Protein AF-A0A925VFN6-F1 (afdb_monomer)

Solvent-accessible surface area (backbone atoms only — not comparable to full-atom values): 12103 Å² total; per-residue (Å²): 139,87,63,101,76,77,89,77,62,63,44,63,44,80,77,49,69,60,86,95,41,79,35,72,42,67,38,29,37,56,46,73,45,73,62,46,101,84,64,51,66,48,63,46,76,41,72,67,81,55,79,63,73,66,58,78,72,42,72,57,60,76,76,83,50,91,89,51,72,81,67,72,67,78,80,48,70,66,51,54,34,48,50,27,49,53,41,46,50,47,23,50,39,44,70,74,67,44,51,72,70,55,45,42,52,52,43,16,72,65,42,62,83,69,59,6,30,54,38,40,53,36,47,49,44,38,73,77,67,44,56,64,60,60,40,47,51,50,50,32,65,69,65,76,39,71,66,52,37,54,53,48,53,47,54,47,48,35,65,72,68,71,54,68,53,37,66,64,33,51,67,47,27,61,57,38,50,77,74,38,67,94,52,72,71,57,51,55,49,50,52,50,52,25,64,76,70,73,49,77,78,83,84,128

Sequence (204 aa):
MADRVRRVVAIAEVTGMEGETIALRELFRFEAAERDAQGRIGGRFAATGHSPAFLGQLHGYVLPQPGGATEARPLNPAFEGQLAEMTALTAALLRAGYSFVQTLGILAQELPEPLGSMLGAVSLEIGVGRPIGEALDEMARRARSPALQLVIGAIVRQRSEGGNLADGLDSLVTRLRQATSDDPAIDVVSERIRAQYGLPPRAL

Nearest PDB structures (foldseek):
  5nbg-assembly1_B  TM=7.540E-01  e=4.758E-03  Dickeya dadantii 3937
  8rjf-assembly1_C  TM=7.944E-01  e=4.436E-02  Caulobacter vibrioides NA1000
  3jc8-assembly1_Ca  TM=7.886E-01  e=1.835E-02  Myxococcus xanthus DK 1622
  8rkd-assembly1_B  TM=7.893E-01  e=3.190E-01  Caulobacter vibrioides NA1000
  4tx5-assembly1_A  TM=1.896E-01  e=6.826E+00  Homo sapiens

Radius of gyration: 22.13 Å; Cα contacts (8 Å, |Δi|>4): 234; chains: 1; bounding box: 46×40×64 Å

pLDDT: mean 76.33, std 13.74, range [31.31, 94.5]

Foldseek 3Di:
DFDPPDDDFFDWDQPQDDDPDTDIDTQWGWDWDDADPVRDTDTDIDGPPDDPPCVVVLVLADDPPVVDDPPLPPCPLVNLVLLLLLLLQQLQCVVLVDDSLVSLVLCLNLGDPPVNNLSSQLSVCVVVPNDSLVSQCVSLVSNPDPLSNVSSVLQSVCVVVVDSSSVSSVVSSVVSVVVGDDDVVSVVSSVVSCVVSVTDPDDD

Mean predicted aligned error: 14.25 Å

Structure (mmCIF, N/CA/C/O backbone):
data_AF-A0A925VFN6-F1
#
_entry.id   AF-A0A925VFN6-F1
#
loop_
_atom_site.group_PDB
_atom_site.id
_atom_site.type_symbol
_atom_site.label_atom_id
_atom_site.label_alt_id
_atom_site.label_comp_id
_atom_site.label_asym_id
_atom_site.label_entity_id
_atom_site.label_seq_id
_atom_site.pdbx_PDB_ins_code
_atom_site.Cartn_x
_atom_site.Cartn_y
_atom_site.Cartn_z
_atom_site.occupancy
_atom_site.B_iso_or_equiv
_atom_site.auth_seq_id
_atom_site.auth_comp_id
_atom_site.auth_asym_id
_atom_site.auth_atom_id
_atom_site.pdbx_PDB_model_num
ATOM 1 N N . MET A 1 1 ? 13.841 -12.448 -42.600 1.00 50.34 1 MET A N 1
ATOM 2 C CA . MET A 1 1 ? 13.682 -13.236 -41.354 1.00 50.34 1 MET A CA 1
ATOM 3 C C . MET A 1 1 ? 14.263 -14.622 -41.588 1.00 50.34 1 MET A C 1
ATOM 5 O O . MET A 1 1 ? 13.738 -15.324 -42.438 1.00 50.34 1 MET A O 1
ATOM 9 N N . ALA A 1 2 ? 15.388 -14.975 -40.955 1.00 49.41 2 ALA A N 1
ATOM 10 C CA . ALA A 1 2 ? 16.201 -16.125 -41.380 1.00 49.41 2 ALA A CA 1
ATOM 11 C C . ALA A 1 2 ? 16.719 -17.015 -40.230 1.00 49.41 2 ALA A C 1
ATOM 13 O O . ALA A 1 2 ? 17.745 -17.679 -40.380 1.00 49.41 2 ALA A O 1
ATOM 14 N N . ASP A 1 3 ? 16.008 -17.061 -39.104 1.00 52.16 3 ASP A N 1
ATOM 15 C CA . ASP A 1 3 ? 16.016 -18.219 -38.211 1.00 52.16 3 ASP A CA 1
ATOM 16 C C . ASP A 1 3 ? 14.598 -18.449 -37.667 1.00 52.16 3 ASP A C 1
ATOM 18 O O . ASP A 1 3 ? 13.863 -17.518 -37.351 1.00 52.16 3 ASP A O 1
ATOM 22 N N . ARG A 1 4 ? 14.147 -19.700 -37.637 1.00 53.84 4 ARG A N 1
ATOM 23 C CA . ARG A 1 4 ? 12.745 -20.058 -37.355 1.00 53.84 4 ARG A CA 1
ATOM 24 C C . ARG A 1 4 ? 12.439 -20.128 -35.849 1.00 53.84 4 ARG A C 1
ATOM 26 O O . ARG A 1 4 ? 11.488 -20.791 -35.448 1.00 53.84 4 ARG A O 1
ATOM 33 N N . VAL A 1 5 ? 13.281 -19.500 -35.025 1.00 60.00 5 VAL A N 1
ATOM 34 C CA . VAL A 1 5 ? 13.334 -19.692 -33.566 1.00 60.00 5 VAL A CA 1
ATOM 35 C C . VAL A 1 5 ? 12.998 -18.409 -32.802 1.00 60.00 5 VAL A C 1
ATOM 37 O O . VAL A 1 5 ? 12.385 -18.486 -31.738 1.00 60.00 5 VAL A O 1
ATOM 40 N N . ARG A 1 6 ? 13.318 -17.217 -33.325 1.00 61.72 6 ARG A N 1
ATOM 41 C CA . ARG A 1 6 ? 13.064 -15.960 -32.600 1.00 61.72 6 ARG A CA 1
ATOM 42 C C . ARG A 1 6 ? 11.652 -15.440 -32.800 1.00 61.72 6 ARG A C 1
ATOM 44 O O . ARG A 1 6 ? 11.211 -15.222 -33.924 1.00 61.72 6 ARG A O 1
ATOM 51 N N . ARG A 1 7 ? 10.972 -15.202 -31.676 1.00 65.81 7 ARG A N 1
ATOM 52 C CA . ARG A 1 7 ? 9.597 -14.682 -31.627 1.00 65.81 7 ARG A CA 1
ATOM 53 C C . ARG A 1 7 ? 9.503 -13.208 -31.220 1.00 65.81 7 ARG A C 1
ATOM 55 O O . ARG A 1 7 ? 8.464 -12.607 -31.444 1.00 65.81 7 ARG A O 1
ATOM 62 N N . VAL A 1 8 ? 10.567 -12.624 -30.662 1.00 77.88 8 VAL A N 1
ATOM 63 C CA . VAL A 1 8 ? 10.586 -11.232 -30.176 1.00 77.88 8 VAL A CA 1
ATOM 64 C C . VAL A 1 8 ? 11.792 -10.500 -30.763 1.00 77.88 8 VAL A C 1
ATOM 66 O O . VAL A 1 8 ? 12.912 -10.998 -30.666 1.00 77.88 8 VAL A O 1
ATOM 69 N N . VAL A 1 9 ? 11.560 -9.337 -31.380 1.00 82.44 9 VAL A N 1
ATOM 70 C CA . VAL A 1 9 ? 12.596 -8.509 -32.041 1.00 82.44 9 VAL A CA 1
ATOM 71 C C . VAL A 1 9 ? 12.801 -7.148 -31.371 1.00 82.44 9 VAL A C 1
ATOM 73 O O . VAL A 1 9 ? 13.876 -6.562 -31.481 1.00 82.44 9 VAL A O 1
ATOM 76 N N . ALA A 1 10 ? 11.796 -6.671 -30.643 1.00 87.25 10 ALA A N 1
ATOM 77 C CA . ALA A 1 10 ? 11.833 -5.435 -29.880 1.00 87.25 10 ALA A CA 1
ATOM 78 C C . ALA A 1 10 ? 10.815 -5.502 -28.734 1.00 87.25 10 ALA A C 1
ATOM 80 O O . ALA A 1 10 ? 9.853 -6.272 -28.790 1.00 87.25 10 ALA A O 1
ATOM 81 N N . ILE A 1 11 ? 11.044 -4.687 -27.709 1.00 90.44 11 ILE A N 1
ATOM 82 C CA . ILE A 1 11 ? 10.106 -4.400 -26.624 1.00 90.44 11 ILE A CA 1
ATOM 83 C C . ILE A 1 11 ? 9.795 -2.910 -26.720 1.00 90.44 11 ILE A C 1
ATOM 85 O O . ILE A 1 11 ? 10.716 -2.089 -26.704 1.00 90.44 11 ILE A O 1
ATOM 89 N N . ALA A 1 12 ? 8.515 -2.567 -26.828 1.00 91.31 12 ALA A N 1
ATOM 90 C CA . ALA A 1 12 ? 8.050 -1.195 -26.965 1.00 91.31 12 ALA A CA 1
ATOM 91 C C . ALA A 1 12 ? 6.992 -0.863 -25.910 1.00 91.31 12 ALA A C 1
ATOM 93 O O . ALA A 1 12 ? 6.239 -1.729 -25.468 1.00 91.31 12 ALA A O 1
ATOM 94 N N . GLU A 1 13 ? 6.950 0.405 -25.526 1.00 90.94 13 GLU A N 1
ATOM 95 C CA . GLU A 1 13 ? 5.902 1.001 -24.707 1.00 90.94 13 GLU A CA 1
ATOM 96 C C . GLU A 1 13 ? 4.834 1.617 -25.613 1.00 90.94 13 GLU A C 1
ATOM 98 O O . GLU A 1 13 ? 5.165 2.267 -26.607 1.00 90.94 13 GLU A O 1
ATOM 103 N N . VAL A 1 14 ? 3.560 1.446 -25.253 1.00 91.12 14 VAL A N 1
ATOM 104 C CA . VAL A 1 14 ? 2.457 2.196 -25.864 1.00 91.12 14 VAL A CA 1
ATOM 105 C C . VAL A 1 14 ? 2.460 3.603 -25.282 1.00 91.12 14 VAL A C 1
ATOM 107 O O . VAL A 1 14 ? 2.195 3.783 -24.097 1.00 91.12 14 VAL A O 1
ATOM 110 N N . THR A 1 15 ? 2.766 4.601 -26.105 1.00 86.12 15 THR A N 1
ATOM 111 C CA . THR A 1 15 ? 2.850 6.001 -25.664 1.00 86.12 15 THR A CA 1
ATOM 112 C C . THR A 1 15 ? 1.540 6.759 -25.839 1.00 86.12 15 THR A C 1
ATOM 114 O O . THR A 1 15 ? 1.370 7.818 -25.241 1.00 86.12 15 THR A O 1
ATOM 117 N N . GLY A 1 16 ? 0.604 6.231 -26.632 1.00 86.50 16 GLY A N 1
ATOM 118 C CA . GLY A 1 16 ? -0.708 6.834 -26.841 1.00 86.50 16 GLY A CA 1
ATOM 119 C C . GLY A 1 16 ? -1.342 6.430 -28.168 1.00 86.50 16 GLY A C 1
ATOM 120 O O . GLY A 1 16 ? -1.020 5.385 -28.733 1.00 86.50 16 GLY A O 1
ATOM 121 N N . MET A 1 17 ? -2.238 7.286 -28.657 1.00 94.50 17 MET A N 1
ATOM 122 C CA . MET A 1 17 ? -2.915 7.155 -29.946 1.00 94.50 17 MET A CA 1
ATOM 123 C C . MET A 1 17 ? -2.586 8.370 -30.817 1.00 94.50 17 MET A C 1
ATOM 125 O O . MET A 1 17 ? -2.725 9.506 -30.366 1.00 94.50 17 MET A O 1
ATOM 129 N N . GLU A 1 18 ? -2.205 8.139 -32.068 1.00 84.88 18 GLU A N 1
ATOM 130 C CA . GLU A 1 18 ? -2.124 9.163 -33.111 1.00 84.88 18 GLU A CA 1
ATOM 131 C C . GLU A 1 18 ? -3.282 8.944 -34.088 1.00 84.88 18 GLU A C 1
ATOM 133 O O . GLU A 1 18 ? -3.222 8.111 -34.997 1.00 84.88 18 GLU A O 1
ATOM 138 N N . GLY A 1 19 ? -4.391 9.650 -33.845 1.00 88.00 19 GLY A N 1
ATOM 139 C CA . GLY A 1 19 ? -5.651 9.398 -34.542 1.00 88.00 19 GLY A CA 1
ATOM 140 C C . GLY A 1 19 ? -6.147 7.976 -34.272 1.00 88.00 19 GLY A C 1
ATOM 141 O O . GLY A 1 19 ? -6.461 7.632 -33.136 1.00 88.00 19 GLY A O 1
ATOM 142 N N . GLU A 1 20 ? -6.191 7.145 -35.314 1.00 92.50 20 GLU A N 1
ATOM 143 C CA . GLU A 1 20 ? -6.617 5.739 -35.232 1.00 92.50 20 GLU A CA 1
ATOM 144 C C . GLU A 1 20 ? -5.454 4.749 -35.016 1.00 92.50 20 GLU A C 1
ATOM 146 O O . GLU A 1 20 ? -5.683 3.550 -34.870 1.00 92.50 20 GLU A O 1
ATOM 151 N N . THR A 1 21 ? -4.202 5.219 -34.987 1.00 90.12 21 THR A N 1
ATOM 152 C CA . THR A 1 21 ? -3.014 4.353 -34.876 1.00 90.12 21 THR A CA 1
ATOM 153 C C . THR A 1 21 ? -2.442 4.363 -33.458 1.00 90.12 21 THR A C 1
ATOM 155 O O . THR A 1 21 ? -2.336 5.417 -32.834 1.00 90.12 21 THR A O 1
ATOM 158 N N . ILE A 1 22 ? -2.031 3.196 -32.945 1.00 90.25 22 ILE A N 1
ATOM 159 C CA . ILE A 1 22 ? -1.322 3.090 -31.660 1.00 90.25 22 ILE A CA 1
ATOM 160 C C . ILE A 1 22 ? 0.111 3.599 -31.835 1.00 90.25 22 ILE A C 1
ATOM 162 O O . ILE A 1 22 ? 0.876 3.053 -32.633 1.00 90.25 22 ILE A O 1
ATOM 166 N N . ALA A 1 23 ? 0.489 4.603 -31.047 1.00 89.81 23 ALA A N 1
ATOM 167 C CA . ALA A 1 23 ? 1.855 5.097 -30.985 1.00 89.81 23 ALA A CA 1
ATOM 168 C C . ALA A 1 23 ? 2.698 4.191 -30.077 1.00 89.81 23 ALA A C 1
ATOM 170 O O . ALA A 1 23 ? 2.341 3.920 -28.925 1.00 89.81 23 ALA A O 1
ATOM 171 N N . LEU A 1 24 ? 3.823 3.717 -30.611 1.00 92.81 24 LEU A N 1
ATOM 172 C CA . LEU A 1 24 ? 4.756 2.834 -29.920 1.00 92.81 24 LEU A CA 1
ATOM 173 C C . LEU A 1 24 ? 6.131 3.490 -29.842 1.00 92.81 24 LEU A C 1
ATOM 175 O O . LEU A 1 24 ? 6.630 4.027 -30.831 1.00 92.81 24 LEU A O 1
ATOM 179 N N . ARG A 1 25 ? 6.787 3.366 -28.689 1.00 91.81 25 ARG A N 1
ATOM 180 C CA . ARG A 1 25 ? 8.187 3.750 -28.509 1.00 91.81 25 ARG A CA 1
ATOM 181 C C . ARG A 1 25 ? 9.009 2.542 -28.107 1.00 91.81 25 ARG A C 1
ATOM 183 O O . ARG A 1 25 ? 8.779 1.946 -27.059 1.00 91.81 25 ARG A O 1
ATOM 190 N N . GLU A 1 26 ? 9.986 2.191 -28.934 1.00 92.44 26 GLU A N 1
ATOM 191 C CA . GLU A 1 26 ? 10.922 1.116 -28.613 1.00 92.44 26 GLU A CA 1
ATOM 192 C C . GLU A 1 26 ? 11.728 1.471 -27.355 1.00 92.44 26 GLU A C 1
ATOM 194 O O . GLU A 1 26 ? 12.277 2.572 -27.250 1.00 92.44 26 GLU A O 1
ATOM 199 N N . LEU A 1 27 ? 11.775 0.526 -26.413 1.00 90.56 27 LEU A N 1
ATOM 200 C CA . LEU A 1 27 ? 12.577 0.580 -25.189 1.00 90.56 27 LEU A CA 1
ATOM 201 C C . LEU A 1 27 ? 13.818 -0.307 -25.311 1.00 90.56 27 LEU A C 1
ATOM 203 O O . LEU A 1 27 ? 14.915 0.074 -24.902 1.00 90.56 27 LEU A O 1
ATOM 207 N N . PHE A 1 28 ? 13.645 -1.490 -25.903 1.00 91.00 28 PHE A N 1
ATOM 208 C CA . PHE A 1 28 ? 14.729 -2.427 -26.162 1.00 91.00 28 PHE A CA 1
ATOM 209 C C . PHE A 1 28 ? 14.627 -2.981 -27.573 1.00 91.00 28 PHE A C 1
ATOM 211 O O . PHE A 1 28 ? 13.549 -3.373 -28.021 1.00 91.00 28 PHE A O 1
ATOM 218 N N . ARG A 1 29 ? 15.770 -3.094 -28.243 1.00 90.88 29 ARG A N 1
ATOM 219 C CA . ARG A 1 29 ? 15.888 -3.710 -29.564 1.00 90.88 29 ARG A CA 1
ATOM 220 C C . ARG A 1 29 ? 16.795 -4.925 -29.488 1.00 90.88 29 ARG A C 1
ATOM 222 O O . ARG A 1 29 ? 17.812 -4.895 -28.800 1.00 90.88 29 ARG A O 1
ATOM 229 N N . PHE A 1 30 ? 16.446 -5.988 -30.200 1.00 86.06 30 PHE A N 1
ATOM 230 C CA . PHE A 1 30 ? 17.336 -7.130 -30.346 1.00 86.06 30 PHE A CA 1
ATOM 231 C C . PHE A 1 30 ? 18.469 -6.804 -31.329 1.00 86.06 30 PHE A C 1
ATOM 233 O O . PHE A 1 30 ? 18.237 -6.586 -32.518 1.00 86.06 30 PHE A O 1
ATOM 240 N N . GLU A 1 31 ? 19.703 -6.813 -30.839 1.00 85.31 31 GLU A N 1
ATOM 241 C CA . GLU A 1 31 ? 20.915 -6.756 -31.647 1.00 85.31 31 GLU A CA 1
ATOM 242 C C . GLU A 1 31 ? 21.383 -8.183 -31.929 1.00 85.31 31 GLU A C 1
ATOM 244 O O . GLU A 1 31 ? 21.795 -8.912 -31.021 1.00 85.31 31 GLU A O 1
ATOM 249 N N . ALA A 1 32 ? 21.287 -8.598 -33.192 1.00 78.94 32 ALA A N 1
ATOM 250 C CA . ALA A 1 32 ? 21.768 -9.902 -33.623 1.00 78.94 32 ALA A CA 1
ATOM 251 C C . ALA A 1 32 ? 23.302 -9.937 -33.599 1.00 78.94 32 ALA A C 1
ATOM 253 O O . ALA A 1 32 ? 23.955 -9.060 -34.161 1.00 78.94 32 ALA A O 1
ATOM 254 N N . ALA A 1 33 ? 23.861 -10.967 -32.968 1.00 75.44 33 ALA A N 1
ATOM 255 C CA . ALA A 1 33 ? 25.276 -11.293 -33.074 1.00 75.44 33 ALA A CA 1
ATOM 256 C C . ALA A 1 33 ? 25.561 -11.989 -34.415 1.00 75.44 33 ALA A C 1
ATOM 258 O O . ALA A 1 33 ? 24.645 -12.302 -35.178 1.00 75.44 33 ALA A O 1
ATOM 259 N N . GLU A 1 34 ? 26.829 -12.262 -34.711 1.00 67.69 34 GLU A N 1
ATOM 260 C CA . GLU A 1 34 ? 27.166 -13.096 -35.862 1.00 67.69 34 GLU A CA 1
ATOM 261 C C . GLU A 1 34 ? 26.558 -14.501 -35.729 1.00 67.69 34 GLU A C 1
ATOM 263 O O . GLU A 1 34 ? 26.280 -15.002 -34.634 1.00 67.69 34 GLU A O 1
ATOM 268 N N . ARG A 1 35 ? 26.292 -15.127 -36.878 1.00 72.69 35 ARG A N 1
ATOM 269 C CA . ARG A 1 35 ? 25.811 -16.509 -36.924 1.00 72.69 35 ARG A CA 1
ATOM 270 C C . ARG A 1 35 ? 26.923 -17.440 -36.468 1.00 72.69 35 ARG A C 1
ATOM 272 O O . ARG A 1 35 ? 28.035 -17.349 -36.977 1.00 72.69 35 ARG A O 1
ATOM 279 N N . ASP A 1 36 ? 26.601 -18.363 -35.570 1.00 69.00 36 ASP A N 1
ATOM 280 C CA . ASP A 1 36 ? 27.507 -19.468 -35.275 1.00 69.00 36 ASP A CA 1
ATOM 281 C C . ASP A 1 36 ? 27.634 -20.419 -36.483 1.00 69.00 36 ASP A C 1
ATOM 283 O O . ASP A 1 36 ? 26.859 -20.360 -37.446 1.00 69.00 36 ASP A O 1
ATOM 287 N N . ALA A 1 37 ? 28.624 -21.315 -36.441 1.00 71.50 37 ALA A N 1
ATOM 288 C CA . ALA A 1 37 ? 28.893 -22.288 -37.506 1.00 71.50 37 ALA A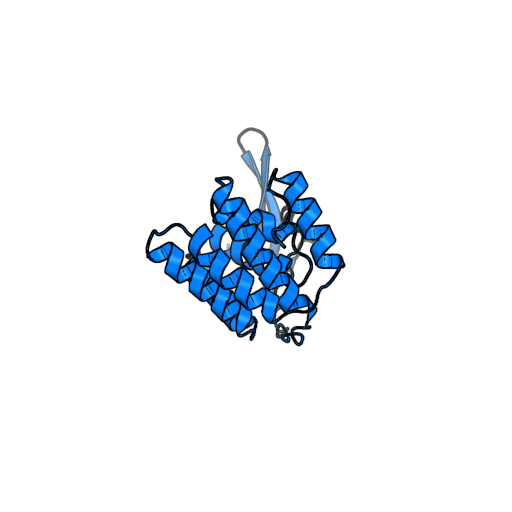 CA 1
ATOM 289 C C . ALA A 1 37 ? 27.715 -23.255 -37.771 1.00 71.50 37 ALA A C 1
ATOM 291 O O . ALA A 1 37 ? 27.696 -23.957 -38.780 1.00 71.50 37 ALA A O 1
ATOM 292 N N . GLN A 1 38 ? 26.724 -23.287 -36.878 1.00 73.62 38 GLN A N 1
ATOM 293 C CA . GLN A 1 38 ? 25.511 -24.096 -36.947 1.00 73.62 38 GLN A CA 1
ATOM 294 C C . GLN A 1 38 ? 24.301 -23.287 -37.457 1.00 73.62 38 GLN A C 1
ATOM 296 O O . GLN A 1 38 ? 23.176 -23.793 -37.476 1.00 73.62 38 GLN A O 1
ATOM 301 N N . GLY A 1 39 ? 24.515 -22.040 -37.893 1.00 68.38 39 GLY A N 1
ATOM 302 C CA . GLY A 1 39 ? 23.508 -21.175 -38.503 1.00 68.38 39 GLY A CA 1
ATOM 303 C C . GLY A 1 39 ? 22.559 -20.494 -37.513 1.00 68.38 39 GLY A C 1
ATOM 304 O O . GLY A 1 39 ? 21.624 -19.812 -37.956 1.00 68.38 39 GLY A O 1
ATOM 305 N N . ARG A 1 40 ? 22.780 -20.635 -36.198 1.00 64.75 40 ARG A N 1
ATOM 306 C CA . ARG A 1 40 ? 21.996 -19.954 -35.162 1.00 64.75 40 ARG A CA 1
ATOM 307 C C . ARG A 1 40 ? 22.527 -18.535 -35.017 1.00 64.75 40 ARG A C 1
ATOM 309 O O . ARG A 1 40 ? 23.724 -18.318 -34.868 1.00 64.75 40 ARG A O 1
ATOM 316 N N . ILE A 1 41 ? 21.638 -17.547 -35.067 1.00 65.75 41 ILE A N 1
ATOM 317 C CA . ILE A 1 41 ? 22.029 -16.164 -34.767 1.00 65.75 41 ILE A CA 1
ATOM 318 C C . ILE A 1 41 ? 21.800 -15.954 -33.262 1.00 65.75 41 ILE A C 1
ATOM 320 O O . ILE A 1 41 ? 20.668 -16.060 -32.782 1.00 65.75 41 ILE A O 1
ATOM 324 N N . GLY A 1 42 ? 22.869 -15.715 -32.511 1.00 69.94 42 GLY A N 1
ATOM 325 C CA . GLY A 1 42 ? 22.769 -15.214 -31.142 1.00 69.94 42 GLY A CA 1
ATOM 326 C C . GLY A 1 42 ? 22.361 -13.739 -31.136 1.00 69.94 42 GLY A C 1
ATOM 327 O O . GLY A 1 42 ? 22.160 -13.129 -32.187 1.00 69.94 42 GLY A O 1
ATOM 328 N N . GLY A 1 43 ? 22.244 -13.140 -29.958 1.00 78.00 43 GLY A N 1
ATOM 329 C CA . GLY A 1 43 ? 22.068 -11.697 -29.829 1.00 78.00 43 GLY A CA 1
ATOM 330 C C . GLY A 1 43 ? 21.620 -11.290 -28.437 1.00 78.00 43 GLY A C 1
ATOM 331 O O . GLY A 1 43 ? 21.363 -12.139 -27.582 1.00 78.00 43 GLY A O 1
ATOM 332 N N . ARG A 1 44 ? 21.543 -9.983 -28.208 1.00 82.06 44 ARG A N 1
ATOM 333 C CA . ARG A 1 44 ? 21.136 -9.397 -26.927 1.00 82.06 44 ARG A CA 1
ATOM 334 C C . ARG A 1 44 ? 20.098 -8.313 -27.156 1.00 82.06 44 ARG A C 1
ATOM 336 O O . ARG A 1 44 ? 20.106 -7.657 -28.193 1.00 82.06 44 ARG A O 1
ATOM 343 N N . PHE A 1 45 ? 19.241 -8.087 -26.171 1.00 86.44 45 PHE A N 1
ATOM 344 C CA . PHE A 1 45 ? 18.451 -6.864 -26.145 1.00 86.44 45 PHE A CA 1
ATOM 345 C C . PHE A 1 45 ? 19.337 -5.705 -25.680 1.00 86.44 45 PHE A C 1
ATOM 347 O O . PHE A 1 45 ? 19.994 -5.796 -24.643 1.00 86.44 45 PHE A O 1
ATOM 354 N N . ALA A 1 46 ? 19.365 -4.631 -26.460 1.00 86.38 46 ALA A N 1
ATOM 355 C CA . ALA A 1 46 ? 20.037 -3.384 -26.137 1.00 86.38 46 ALA A CA 1
ATOM 356 C C . ALA A 1 46 ? 18.993 -2.296 -25.870 1.00 86.38 46 ALA A C 1
ATOM 358 O O . ALA A 1 46 ? 17.998 -2.189 -26.593 1.00 86.38 46 ALA A O 1
ATOM 359 N N . ALA A 1 47 ? 19.209 -1.514 -24.813 1.00 87.19 47 ALA A N 1
ATOM 360 C CA . ALA A 1 47 ? 18.364 -0.370 -24.496 1.00 87.19 47 ALA A CA 1
ATOM 361 C C . ALA A 1 47 ? 18.520 0.705 -25.578 1.00 87.19 47 ALA A C 1
ATOM 363 O O . ALA A 1 47 ? 19.635 1.013 -25.994 1.00 87.19 47 ALA A O 1
ATOM 364 N N . THR A 1 48 ? 17.411 1.302 -26.006 1.00 87.50 48 THR A N 1
ATOM 365 C CA . THR A 1 48 ? 17.418 2.347 -27.045 1.00 87.50 48 THR A CA 1
ATOM 366 C C . THR A 1 48 ? 17.741 3.740 -26.495 1.00 87.50 48 THR A C 1
ATOM 368 O O . THR A 1 48 ? 17.798 4.696 -27.261 1.00 87.50 48 THR A O 1
ATOM 371 N N . GLY A 1 49 ? 17.908 3.878 -25.175 1.00 82.94 49 GLY A N 1
ATOM 372 C CA . GLY A 1 49 ? 18.187 5.152 -24.502 1.00 82.94 49 GLY A CA 1
ATOM 373 C C . GLY A 1 49 ? 16.948 5.969 -24.119 1.00 82.94 49 GLY A C 1
ATOM 374 O O . GLY A 1 49 ? 17.089 7.038 -23.534 1.00 82.94 49 GLY A O 1
ATOM 375 N N . HIS A 1 50 ? 15.737 5.475 -24.393 1.00 83.31 50 HIS A N 1
ATOM 376 C CA . HIS A 1 50 ? 14.505 6.118 -23.936 1.00 83.31 50 HIS A CA 1
ATOM 377 C C . HIS A 1 50 ? 14.157 5.664 -22.519 1.00 83.31 50 HIS A C 1
ATOM 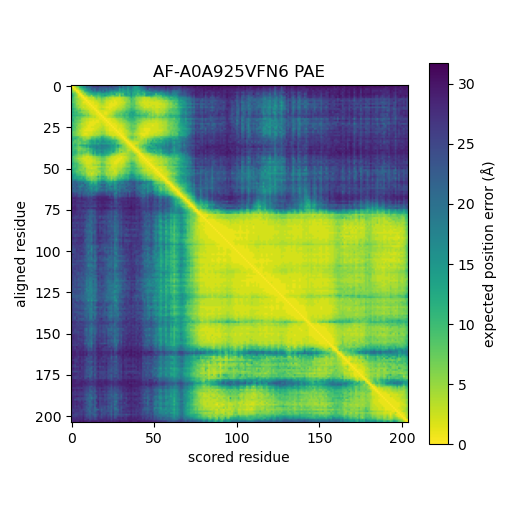379 O O . HIS A 1 50 ? 13.982 4.470 -22.279 1.00 83.31 50 HIS A O 1
ATOM 385 N N . SER A 1 51 ? 13.979 6.612 -21.599 1.00 79.88 51 SER A N 1
ATOM 386 C CA . SER A 1 51 ? 13.323 6.328 -20.322 1.00 79.88 51 SER A CA 1
ATOM 387 C C . SER A 1 51 ? 11.838 6.028 -20.573 1.00 79.88 51 SER A C 1
ATOM 389 O O . SER A 1 51 ? 11.154 6.877 -21.163 1.00 79.88 51 SER A O 1
ATOM 391 N N . PRO A 1 52 ? 11.318 4.857 -20.152 1.00 82.25 52 PRO A N 1
ATOM 392 C CA . PRO A 1 52 ? 9.896 4.557 -20.267 1.00 82.25 52 PRO A CA 1
ATOM 393 C C . PRO A 1 52 ? 9.046 5.643 -19.598 1.00 82.25 52 PRO A C 1
ATOM 395 O O . P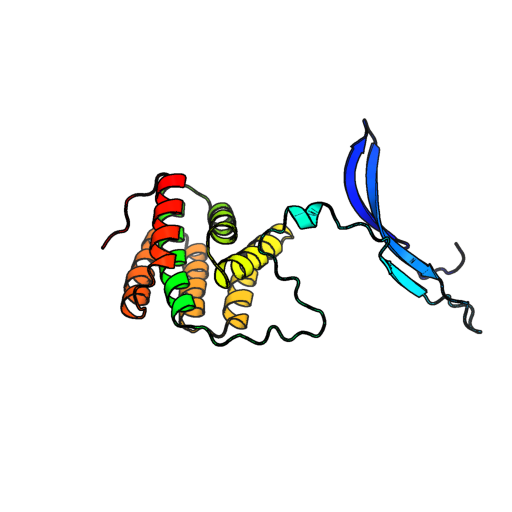RO A 1 52 ? 9.382 6.121 -18.515 1.00 82.25 52 PRO A O 1
ATOM 398 N N . ALA A 1 53 ? 7.963 6.063 -20.248 1.00 75.75 53 ALA A N 1
ATOM 399 C CA . ALA A 1 53 ? 7.126 7.170 -19.790 1.00 75.75 53 ALA A CA 1
ATOM 400 C C . ALA A 1 53 ? 6.370 6.779 -18.517 1.00 75.75 53 ALA A C 1
ATOM 402 O O . ALA A 1 53 ? 6.203 7.607 -17.620 1.00 75.75 53 ALA A O 1
ATOM 403 N N . PHE A 1 54 ? 6.024 5.497 -18.383 1.00 72.31 54 PHE A N 1
ATOM 404 C CA . PHE A 1 54 ? 5.470 4.955 -17.148 1.00 72.31 54 PHE A CA 1
ATOM 405 C C . PHE A 1 54 ? 6.443 5.037 -15.953 1.00 72.31 54 PHE A C 1
ATOM 407 O O . PHE A 1 54 ? 5.980 5.003 -14.816 1.00 72.31 54 PHE A O 1
ATOM 414 N N . LEU A 1 55 ? 7.766 5.213 -16.148 1.00 67.88 55 LEU A N 1
ATOM 415 C CA . LEU A 1 55 ? 8.699 5.392 -15.019 1.00 67.88 55 LEU A CA 1
ATOM 416 C C . LEU A 1 55 ? 8.398 6.656 -14.208 1.00 67.88 55 LEU A C 1
ATOM 418 O O . LEU A 1 55 ? 8.538 6.638 -12.991 1.00 67.88 55 LEU A O 1
ATOM 422 N N . GLY A 1 56 ? 7.937 7.733 -14.849 1.00 60.19 56 GLY A N 1
ATOM 423 C CA . GLY A 1 56 ? 7.506 8.942 -14.137 1.00 60.19 56 GLY A CA 1
ATOM 424 C C . GLY A 1 56 ? 6.206 8.749 -13.349 1.00 60.19 56 GLY A C 1
ATOM 425 O O . GLY A 1 56 ? 5.890 9.547 -12.478 1.00 60.19 56 GLY A O 1
ATOM 426 N N . GLN A 1 57 ? 5.448 7.690 -13.636 1.00 58.78 57 GLN A N 1
ATOM 427 C CA . GLN A 1 57 ? 4.256 7.303 -12.876 1.00 58.78 57 GLN A CA 1
ATOM 428 C C . GLN A 1 57 ? 4.598 6.330 -11.734 1.00 58.78 57 GLN A C 1
ATOM 430 O O . GLN A 1 57 ? 3.794 6.144 -10.825 1.00 58.78 57 GLN A O 1
ATOM 435 N N . LEU A 1 58 ? 5.809 5.759 -11.738 1.00 58.88 58 LEU A N 1
ATOM 436 C CA . LEU A 1 58 ? 6.351 4.855 -10.718 1.00 58.88 58 LEU A CA 1
ATOM 437 C C . LEU A 1 58 ? 7.018 5.609 -9.548 1.00 58.88 58 LEU A C 1
ATOM 439 O O . LEU A 1 58 ? 8.067 5.194 -9.050 1.00 58.88 58 LEU A O 1
ATOM 443 N N . HIS A 1 59 ? 6.436 6.723 -9.090 1.00 45.19 59 HIS A N 1
ATOM 444 C CA . HIS A 1 59 ? 6.922 7.403 -7.884 1.00 45.19 59 HIS A CA 1
ATOM 445 C C . HIS A 1 59 ? 6.911 6.428 -6.691 1.00 45.19 59 HIS A C 1
ATOM 447 O O . HIS A 1 59 ? 5.887 5.814 -6.403 1.00 45.19 59 HIS A O 1
ATOM 453 N N . GLY A 1 60 ? 8.063 6.268 -6.027 1.00 48.72 60 GLY A N 1
ATOM 454 C CA . GLY A 1 60 ? 8.232 5.360 -4.884 1.00 48.72 60 GLY A CA 1
ATOM 455 C C . GLY A 1 60 ? 8.605 3.914 -5.237 1.00 48.72 60 GLY A C 1
ATOM 456 O O . GLY A 1 60 ? 8.694 3.077 -4.349 1.00 48.72 60 GLY A O 1
ATOM 457 N N . TYR A 1 61 ? 8.848 3.574 -6.508 1.00 47.75 61 TYR A N 1
ATOM 458 C CA . TYR A 1 61 ? 9.224 2.206 -6.877 1.00 47.75 61 TYR A CA 1
ATOM 459 C C . TYR A 1 61 ? 10.743 1.981 -6.785 1.00 47.75 61 TYR A C 1
ATOM 461 O O . TYR A 1 61 ? 11.515 2.504 -7.590 1.00 47.75 61 TYR A O 1
ATOM 469 N N . VAL A 1 62 ? 11.189 1.141 -5.847 1.00 49.84 62 VAL A N 1
ATOM 470 C CA . VAL A 1 62 ? 12.532 0.544 -5.908 1.00 49.84 62 VAL A CA 1
ATOM 471 C C . VAL A 1 62 ? 12.469 -0.599 -6.915 1.00 49.84 62 VAL A C 1
ATOM 473 O O . VAL A 1 62 ? 11.874 -1.639 -6.636 1.00 49.84 62 VAL A O 1
ATOM 476 N N . LEU A 1 63 ? 13.071 -0.424 -8.098 1.00 48.69 63 LEU A N 1
ATOM 477 C CA . LEU A 1 63 ? 13.267 -1.548 -9.017 1.00 48.69 63 LEU A CA 1
ATOM 478 C C . LEU A 1 63 ? 14.035 -2.646 -8.261 1.00 48.69 63 LEU A C 1
ATOM 480 O O . LEU A 1 63 ? 15.124 -2.356 -7.754 1.00 48.69 63 LEU A O 1
ATOM 484 N N . PRO A 1 64 ? 13.518 -3.887 -8.166 1.00 44.47 64 PRO A N 1
ATOM 485 C CA . PRO A 1 64 ? 14.299 -4.982 -7.616 1.00 44.47 64 PRO A CA 1
ATOM 486 C C . PRO A 1 64 ? 15.533 -5.149 -8.503 1.00 44.47 64 PRO A C 1
ATOM 488 O O . PRO A 1 64 ? 15.430 -5.535 -9.668 1.00 44.47 64 PRO A O 1
ATOM 491 N N . GLN A 1 65 ? 16.701 -4.773 -7.981 1.00 42.16 65 GLN A N 1
ATOM 492 C CA . GLN A 1 65 ? 17.945 -4.843 -8.736 1.00 42.16 65 GLN A CA 1
ATOM 493 C C . GLN A 1 65 ? 18.242 -6.319 -9.029 1.00 42.16 65 GLN A C 1
ATOM 495 O O . GLN A 1 65 ? 18.319 -7.111 -8.085 1.00 42.16 65 GLN A O 1
ATOM 500 N N . PRO A 1 66 ? 18.406 -6.734 -10.297 1.00 31.31 66 PRO A N 1
ATOM 501 C CA . PRO A 1 66 ? 18.761 -8.113 -10.601 1.00 31.31 66 PRO A CA 1
ATOM 502 C C . PRO A 1 66 ? 20.127 -8.427 -9.976 1.00 31.31 66 PRO A C 1
ATOM 504 O O . PRO A 1 66 ? 21.138 -7.835 -10.341 1.00 31.31 66 PRO A O 1
ATOM 507 N N . GLY A 1 67 ? 20.144 -9.333 -8.995 1.00 40.47 67 GLY A N 1
ATOM 508 C CA . GLY A 1 67 ? 21.348 -9.702 -8.238 1.00 40.47 67 GLY A CA 1
ATOM 509 C C . GLY A 1 67 ? 21.603 -8.875 -6.974 1.00 40.47 67 GLY A C 1
ATOM 510 O O . GLY A 1 67 ? 22.479 -9.230 -6.190 1.00 40.47 67 GLY A O 1
ATOM 511 N N . GLY A 1 68 ? 20.811 -7.832 -6.722 1.00 34.81 68 GLY A N 1
ATOM 512 C CA . GLY A 1 68 ? 20.721 -7.230 -5.403 1.00 34.81 68 GLY A CA 1
ATOM 513 C C . GLY A 1 68 ? 19.792 -8.089 -4.566 1.00 34.81 68 GLY A C 1
ATOM 514 O O . GLY A 1 68 ? 18.582 -8.099 -4.788 1.00 34.81 68 GLY A O 1
ATOM 515 N N . ALA A 1 69 ? 20.330 -8.800 -3.577 1.00 38.00 69 ALA A N 1
ATOM 516 C CA . ALA A 1 69 ? 19.515 -9.059 -2.408 1.00 38.00 69 ALA A CA 1
ATOM 517 C C . ALA A 1 69 ? 18.919 -7.698 -2.020 1.00 38.00 69 ALA A C 1
ATOM 519 O O . ALA A 1 69 ? 19.664 -6.744 -1.797 1.00 38.00 69 ALA A O 1
ATOM 520 N N . THR A 1 70 ? 17.593 -7.574 -1.981 1.00 45.59 70 THR A N 1
ATOM 521 C CA . THR A 1 70 ? 16.956 -6.630 -1.064 1.00 45.59 70 THR A CA 1
ATOM 522 C C . THR A 1 70 ? 17.457 -7.065 0.305 1.00 45.59 70 THR A C 1
ATOM 524 O O . THR A 1 70 ? 16.851 -7.909 0.968 1.00 45.59 70 THR A O 1
ATOM 527 N N . GLU A 1 71 ? 18.666 -6.631 0.663 1.00 39.59 71 GLU A N 1
ATOM 528 C CA . GLU A 1 71 ? 19.195 -6.782 1.996 1.00 39.59 71 GLU A CA 1
ATOM 529 C C . GLU A 1 71 ? 18.124 -6.136 2.845 1.00 39.59 71 GLU A C 1
ATOM 531 O O . GLU A 1 71 ? 17.829 -4.950 2.687 1.00 39.59 71 GLU A O 1
ATOM 536 N N . ALA A 1 72 ? 17.428 -6.965 3.625 1.00 46.88 72 ALA A N 1
ATOM 537 C CA . ALA A 1 72 ? 16.445 -6.468 4.557 1.00 46.88 72 ALA A CA 1
ATOM 538 C C . ALA A 1 72 ? 17.226 -5.548 5.476 1.00 46.88 72 ALA A C 1
ATOM 540 O O . ALA A 1 72 ? 17.952 -6.002 6.363 1.00 46.88 72 ALA A O 1
ATOM 541 N N . ARG A 1 73 ? 17.144 -4.251 5.183 1.00 46.94 73 ARG A N 1
ATOM 542 C CA . ARG A 1 73 ? 17.660 -3.224 6.056 1.00 46.94 73 ARG A CA 1
ATOM 543 C C . ARG A 1 73 ? 16.975 -3.497 7.391 1.00 46.94 73 ARG A C 1
ATOM 545 O O . ARG A 1 73 ? 15.754 -3.678 7.380 1.00 46.94 73 ARG A O 1
ATOM 552 N N . PRO A 1 74 ? 17.725 -3.640 8.497 1.00 45.53 74 PRO A N 1
ATOM 553 C CA . PRO A 1 74 ? 17.117 -3.932 9.782 1.00 45.53 74 PRO A CA 1
ATOM 554 C C . PRO A 1 74 ? 16.004 -2.917 10.007 1.00 45.53 74 PRO A C 1
ATOM 556 O 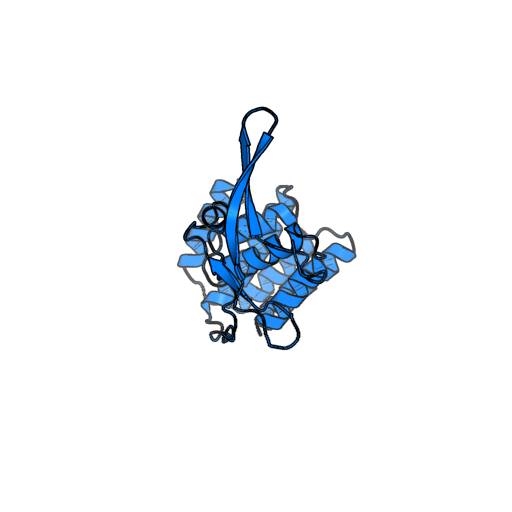O . PRO A 1 74 ? 16.219 -1.710 9.863 1.00 45.53 74 PRO A O 1
ATOM 559 N N . LEU A 1 75 ? 14.803 -3.441 10.239 1.00 54.81 75 LEU A N 1
ATOM 560 C CA . LEU A 1 75 ? 13.596 -2.658 10.432 1.00 54.81 75 LEU A CA 1
ATOM 561 C C . LEU A 1 75 ? 13.866 -1.767 11.639 1.00 54.81 75 LEU A C 1
ATOM 563 O O . LEU A 1 75 ? 14.058 -2.252 12.754 1.00 54.81 75 LEU A O 1
ATOM 567 N N . ASN A 1 76 ? 14.021 -0.472 11.390 1.00 56.62 76 ASN A N 1
ATOM 568 C CA . ASN A 1 76 ? 14.241 0.483 12.459 1.00 56.62 76 ASN A CA 1
ATOM 569 C C . ASN A 1 76 ? 12.933 0.627 13.264 1.00 56.62 76 ASN A C 1
ATOM 571 O O . ASN A 1 76 ? 11.860 0.314 12.751 1.00 56.62 76 ASN A O 1
ATOM 575 N N . PRO A 1 77 ? 12.979 1.138 14.502 1.00 59.84 77 PRO A N 1
ATOM 576 C CA . PRO A 1 77 ? 11.768 1.445 15.271 1.00 59.84 77 PRO A CA 1
ATOM 577 C C . PRO A 1 77 ? 10.766 2.333 14.510 1.00 59.84 77 PRO A C 1
ATOM 579 O O . PRO A 1 77 ? 9.562 2.224 14.719 1.00 59.84 77 PRO A O 1
ATOM 582 N N . ALA A 1 78 ? 11.249 3.156 13.570 1.00 66.56 78 ALA A N 1
ATOM 583 C CA . ALA A 1 78 ? 10.402 3.970 12.701 1.00 66.56 78 ALA A CA 1
ATOM 584 C C . ALA A 1 78 ? 9.510 3.126 11.767 1.00 66.56 78 ALA A C 1
ATOM 586 O O . ALA A 1 78 ? 8.395 3.533 11.455 1.00 66.56 78 ALA A O 1
ATOM 587 N N . PHE A 1 79 ? 9.955 1.936 11.347 1.00 76.31 79 PHE A N 1
ATOM 588 C CA . PHE A 1 79 ? 9.153 1.019 10.538 1.00 76.31 79 PHE A CA 1
ATOM 589 C C . PHE A 1 79 ? 7.930 0.507 11.300 1.00 76.31 79 PHE A C 1
ATOM 591 O O . PHE A 1 79 ? 6.825 0.517 10.770 1.00 76.31 79 PHE A O 1
ATOM 598 N N . GLU A 1 80 ? 8.103 0.104 12.557 1.00 75.88 80 GLU A N 1
ATOM 599 C CA . GLU A 1 80 ? 6.993 -0.363 13.397 1.00 75.88 80 GLU A CA 1
ATOM 600 C C . GLU A 1 80 ? 5.952 0.757 13.612 1.00 75.88 80 GLU A C 1
ATOM 602 O O . GLU A 1 80 ? 4.745 0.510 13.565 1.00 75.88 80 GLU A O 1
ATOM 607 N N . GLY A 1 81 ? 6.400 2.019 13.697 1.00 76.31 81 GLY A N 1
ATOM 608 C CA . GLY A 1 81 ? 5.511 3.184 13.778 1.00 76.31 81 GLY A CA 1
ATOM 609 C C . GLY A 1 81 ? 4.724 3.415 12.496 1.00 76.31 81 GLY A C 1
ATOM 610 O O . GLY A 1 81 ? 3.518 3.666 12.541 1.00 76.31 81 GLY A O 1
ATOM 611 N N . GLN A 1 82 ? 5.372 3.222 11.344 1.00 82.38 82 GLN A N 1
ATOM 612 C CA . GLN A 1 82 ? 4.699 3.234 10.045 1.00 82.38 82 GLN A CA 1
ATOM 613 C C . GLN A 1 82 ? 3.632 2.135 9.940 1.00 82.38 82 GLN A C 1
ATOM 615 O O . GLN A 1 82 ? 2.585 2.376 9.343 1.00 82.38 82 GLN A O 1
ATOM 620 N N . LEU A 1 83 ? 3.838 0.951 10.533 1.00 86.25 83 LEU A N 1
ATOM 621 C CA . LEU A 1 83 ? 2.841 -0.129 10.514 1.00 86.25 83 LEU A CA 1
ATOM 622 C C . LEU A 1 83 ? 1.585 0.220 11.312 1.00 86.25 83 LEU A C 1
ATOM 624 O O . LEU A 1 83 ? 0.468 -0.022 10.839 1.00 86.25 83 LEU A O 1
ATOM 628 N N . ALA A 1 84 ? 1.754 0.784 12.511 1.00 83.69 84 ALA A N 1
ATOM 629 C CA . ALA A 1 84 ? 0.633 1.243 13.325 1.00 83.69 84 ALA A CA 1
ATOM 630 C C . ALA A 1 84 ? -0.186 2.300 12.569 1.00 83.69 84 ALA A C 1
ATOM 632 O O . ALA A 1 84 ? -1.419 2.230 12.531 1.00 83.69 84 ALA A O 1
ATOM 633 N N . GLU A 1 85 ? 0.508 3.231 11.914 1.00 85.38 85 GLU A N 1
ATOM 634 C CA . GLU A 1 85 ? -0.112 4.299 11.141 1.00 85.38 85 GLU A CA 1
ATOM 635 C C . GLU A 1 85 ? -0.835 3.778 9.894 1.00 85.38 85 GLU A C 1
ATOM 637 O O . GLU A 1 85 ? -2.021 4.043 9.704 1.00 85.38 85 GLU A O 1
ATOM 642 N N . MET A 1 86 ? -0.168 2.947 9.091 1.00 90.31 86 MET A N 1
ATOM 643 C CA . MET A 1 86 ? -0.761 2.289 7.926 1.00 90.31 86 MET A CA 1
ATOM 644 C C . MET A 1 86 ? -2.040 1.538 8.306 1.00 90.31 86 MET A C 1
ATOM 646 O O . MET A 1 86 ? -3.053 1.646 7.615 1.00 90.31 86 MET A O 1
ATOM 650 N N . THR A 1 87 ? -2.016 0.797 9.416 1.00 89.06 87 THR A N 1
ATOM 651 C CA . THR A 1 87 ? -3.178 0.036 9.895 1.00 89.06 87 THR A CA 1
ATOM 652 C C . THR A 1 87 ? -4.336 0.973 10.255 1.00 89.06 87 THR A C 1
ATOM 654 O O . THR A 1 87 ? -5.476 0.728 9.854 1.00 89.06 87 THR A O 1
ATOM 657 N N . ALA A 1 88 ? -4.047 2.082 10.944 1.00 88.00 88 ALA A N 1
ATOM 658 C CA . ALA A 1 88 ? -5.050 3.069 11.338 1.00 88.00 88 ALA A CA 1
ATOM 659 C C . ALA A 1 88 ? -5.666 3.799 10.135 1.00 88.00 88 ALA A C 1
ATOM 661 O O . ALA A 1 88 ? -6.887 3.962 10.069 1.00 88.00 88 ALA A O 1
ATOM 662 N N . LEU A 1 89 ? -4.841 4.211 9.170 1.00 90.06 89 LEU A N 1
ATOM 663 C CA . LEU A 1 89 ? -5.308 4.857 7.945 1.00 90.06 89 LEU A CA 1
ATOM 664 C C . LEU A 1 89 ? -6.087 3.889 7.060 1.00 90.06 89 LEU A C 1
ATOM 666 O O . LEU A 1 89 ? -7.091 4.286 6.475 1.00 90.06 89 LEU A O 1
ATOM 670 N N . THR A 1 90 ? -5.685 2.615 7.012 1.00 91.50 90 THR A N 1
ATOM 671 C CA . THR A 1 90 ? -6.436 1.579 6.295 1.00 91.50 90 THR A CA 1
ATOM 672 C C . THR A 1 90 ? -7.852 1.475 6.854 1.00 91.50 90 THR A C 1
ATOM 674 O O . THR A 1 90 ? -8.815 1.596 6.103 1.00 91.50 90 THR A O 1
ATOM 677 N N . ALA A 1 91 ? -8.002 1.336 8.174 1.00 88.25 91 ALA A N 1
ATOM 678 C CA . ALA A 1 91 ? -9.317 1.276 8.811 1.00 88.25 91 ALA A CA 1
ATOM 679 C C . ALA A 1 91 ? -10.148 2.550 8.556 1.00 88.25 91 ALA A C 1
ATOM 681 O O . ALA A 1 91 ? -11.337 2.471 8.241 1.00 88.25 91 ALA A O 1
ATOM 682 N N . ALA A 1 92 ? -9.521 3.727 8.647 1.00 88.00 92 ALA A N 1
ATOM 683 C CA . ALA A 1 92 ? -10.187 5.010 8.441 1.00 88.00 92 ALA A CA 1
ATOM 684 C C . ALA A 1 92 ? -10.670 5.213 6.994 1.00 88.00 92 ALA A C 1
ATOM 686 O O . ALA A 1 92 ? -11.823 5.588 6.788 1.00 88.00 92 ALA A O 1
ATOM 687 N N . LEU A 1 93 ? -9.829 4.922 5.999 1.00 89.62 93 LEU A N 1
ATOM 688 C CA . LEU A 1 93 ? -10.180 5.036 4.581 1.00 89.62 93 LEU A CA 1
ATOM 689 C C . LEU A 1 93 ? -11.276 4.038 4.195 1.00 89.62 93 LEU A C 1
ATOM 691 O O . LEU A 1 93 ? -12.222 4.402 3.502 1.00 89.62 93 LEU A O 1
ATOM 695 N N . LEU A 1 94 ? -11.215 2.804 4.698 1.00 88.56 94 LEU A N 1
ATOM 696 C CA . LEU A 1 94 ? -12.276 1.824 4.462 1.00 88.56 94 LEU A CA 1
ATOM 697 C C . LEU A 1 94 ? -13.625 2.292 5.033 1.00 88.56 94 LEU A C 1
ATOM 699 O O . LEU A 1 94 ? -14.643 2.193 4.351 1.00 88.56 94 LEU A O 1
ATOM 703 N N . ARG A 1 95 ? -13.643 2.871 6.245 1.00 86.12 95 ARG A N 1
ATOM 704 C CA . ARG A 1 95 ? -14.860 3.473 6.833 1.00 86.12 95 ARG A CA 1
ATOM 705 C C . ARG A 1 95 ? -15.381 4.667 6.045 1.00 86.12 95 ARG A C 1
ATOM 707 O O . ARG A 1 95 ? -16.589 4.864 5.977 1.00 86.12 95 ARG A O 1
ATOM 714 N N . ALA A 1 96 ? -14.484 5.442 5.444 1.00 88.94 96 ALA A N 1
ATOM 715 C CA . ALA A 1 96 ? -14.842 6.542 4.556 1.00 88.94 96 ALA A CA 1
ATOM 716 C C . ALA A 1 96 ? -15.373 6.065 3.186 1.00 88.94 96 ALA A C 1
ATOM 718 O O . ALA A 1 96 ? -15.711 6.891 2.342 1.00 88.94 96 ALA A O 1
ATOM 719 N N . GLY A 1 97 ? -15.479 4.749 2.962 1.00 87.06 97 GLY A N 1
ATOM 720 C CA . GLY A 1 97 ? -16.071 4.158 1.762 1.00 87.06 97 GLY A CA 1
ATOM 721 C C . GLY A 1 97 ? -15.078 3.889 0.632 1.00 87.06 97 GLY A C 1
ATOM 722 O O . GLY A 1 97 ? -15.495 3.480 -0.451 1.00 87.06 97 GLY A O 1
ATOM 723 N N . TYR A 1 98 ? -13.776 4.084 0.859 1.00 88.31 98 TYR A N 1
ATOM 724 C CA . TYR A 1 98 ? -12.756 3.712 -0.119 1.00 88.31 98 TYR A CA 1
ATOM 725 C C . TYR A 1 98 ? -12.640 2.187 -0.202 1.00 88.31 98 TYR A C 1
ATOM 727 O O . TYR A 1 98 ? -12.680 1.481 0.806 1.00 88.31 98 TYR A O 1
ATOM 735 N N . SER A 1 99 ? -12.467 1.662 -1.415 1.00 87.81 99 SER A N 1
ATOM 736 C CA . SER A 1 99 ? -12.154 0.245 -1.600 1.00 87.81 99 SER A CA 1
ATOM 737 C C . SER A 1 99 ? -10.733 -0.067 -1.130 1.00 87.81 99 SER A C 1
ATOM 739 O O . SER A 1 99 ? -9.839 0.772 -1.216 1.00 87.81 99 SER A O 1
ATOM 741 N N . PHE A 1 100 ? -10.484 -1.314 -0.729 1.00 87.38 100 PHE A N 1
ATOM 742 C CA . PHE A 1 100 ? -9.157 -1.746 -0.280 1.00 87.38 100 PHE A CA 1
ATOM 743 C C . PHE A 1 100 ? -8.041 -1.478 -1.309 1.00 87.38 100 PHE A C 1
ATOM 745 O O . PHE A 1 100 ? -6.939 -1.088 -0.938 1.00 87.38 100 PHE A O 1
ATOM 752 N N . VAL A 1 101 ? -8.327 -1.637 -2.606 1.00 86.94 101 VAL A N 1
ATOM 753 C CA . VAL A 1 101 ? -7.355 -1.363 -3.679 1.00 86.94 101 VAL A CA 1
ATOM 754 C C . VAL A 1 101 ? -7.038 0.135 -3.773 1.00 86.94 101 VAL A C 1
ATOM 756 O O . VAL A 1 101 ? -5.874 0.501 -3.912 1.00 86.94 101 VAL A O 1
ATOM 759 N N . GLN A 1 102 ? -8.041 1.009 -3.633 1.00 86.81 102 GLN A N 1
ATOM 760 C CA . GLN A 1 102 ? -7.817 2.460 -3.572 1.00 86.81 102 GLN A CA 1
ATOM 761 C C . GLN A 1 102 ? -7.025 2.844 -2.321 1.00 86.81 102 GLN A C 1
ATOM 763 O O . GLN A 1 102 ? -6.082 3.623 -2.415 1.00 86.81 102 GLN A O 1
ATOM 768 N N . THR A 1 103 ? -7.368 2.263 -1.169 1.00 90.38 103 THR A N 1
ATOM 769 C CA . THR A 1 103 ? -6.642 2.459 0.089 1.00 90.38 103 THR A CA 1
ATOM 770 C C . THR A 1 103 ? -5.169 2.083 -0.054 1.00 90.38 103 THR A C 1
ATOM 772 O O . THR A 1 103 ? -4.313 2.880 0.312 1.00 90.38 103 THR A O 1
ATOM 775 N N . LEU A 1 104 ? -4.854 0.924 -0.644 1.00 89.25 104 LEU A N 1
ATOM 776 C CA . LEU A 1 104 ? -3.469 0.528 -0.919 1.00 89.25 104 LEU A CA 1
ATOM 777 C C . LEU A 1 104 ? -2.741 1.541 -1.811 1.00 89.25 104 LEU A C 1
ATOM 779 O O . LEU A 1 104 ? -1.602 1.892 -1.516 1.00 89.25 104 LEU A O 1
ATOM 783 N N . GLY A 1 105 ? -3.391 2.027 -2.872 1.00 86.81 105 GLY A N 1
ATOM 784 C CA . GLY A 1 105 ? -2.812 3.031 -3.768 1.00 86.81 105 GLY A CA 1
ATOM 785 C C . GLY A 1 105 ? -2.513 4.361 -3.071 1.00 86.81 105 GLY A C 1
ATOM 786 O O . GLY A 1 105 ? -1.423 4.901 -3.240 1.00 86.81 105 GLY A O 1
ATOM 787 N N . ILE A 1 106 ? -3.445 4.850 -2.246 1.00 87.56 106 ILE A N 1
ATOM 788 C CA . ILE A 1 106 ? -3.266 6.066 -1.437 1.00 87.56 106 ILE A CA 1
ATOM 789 C C . ILE A 1 106 ? -2.074 5.897 -0.491 1.00 87.56 106 ILE A C 1
ATOM 791 O O . ILE A 1 106 ? -1.164 6.720 -0.469 1.00 87.56 106 ILE A O 1
ATOM 795 N N . LEU A 1 107 ? -2.052 4.803 0.272 1.00 89.69 107 LEU A N 1
ATOM 796 C CA . LEU A 1 107 ? -1.013 4.570 1.272 1.00 89.69 107 LEU A CA 1
ATOM 797 C C . LEU A 1 107 ? 0.371 4.369 0.651 1.00 89.69 107 LEU A C 1
ATOM 799 O O . LEU A 1 107 ? 1.352 4.830 1.223 1.00 89.69 107 LEU A O 1
ATOM 803 N N . ALA A 1 108 ? 0.456 3.741 -0.523 1.00 87.19 108 ALA A N 1
ATOM 804 C CA . ALA A 1 108 ? 1.711 3.588 -1.253 1.00 87.19 108 ALA A CA 1
ATOM 805 C C . ALA A 1 108 ? 2.351 4.931 -1.644 1.00 87.19 108 ALA A C 1
ATOM 807 O O . ALA A 1 108 ? 3.573 5.028 -1.700 1.00 87.19 108 ALA A O 1
ATOM 808 N N . GLN A 1 109 ? 1.537 5.954 -1.918 1.00 83.88 109 GLN A N 1
ATOM 809 C CA . GLN A 1 109 ? 2.016 7.284 -2.307 1.00 83.88 109 GLN A CA 1
ATOM 810 C C . GLN A 1 109 ? 2.297 8.191 -1.107 1.00 83.88 109 GLN A C 1
ATOM 812 O O . GLN A 1 109 ? 3.157 9.066 -1.184 1.00 83.88 109 GLN A O 1
ATOM 817 N N . GLU A 1 110 ? 1.564 8.002 -0.010 1.00 84.50 110 GLU A N 1
ATOM 818 C CA . GLU A 1 110 ? 1.603 8.921 1.126 1.00 84.50 110 GLU A CA 1
ATOM 819 C C . GLU A 1 110 ? 2.533 8.474 2.257 1.00 84.50 110 GLU A C 1
ATOM 821 O O . GLU A 1 110 ? 3.077 9.321 2.971 1.00 84.50 110 GLU A O 1
ATOM 826 N N . LEU A 1 111 ? 2.717 7.163 2.448 1.00 82.94 111 LEU A N 1
ATOM 827 C CA . LEU A 1 111 ? 3.563 6.657 3.522 1.00 82.94 111 LEU A CA 1
ATOM 828 C C . LEU A 1 111 ? 5.050 6.824 3.181 1.00 82.94 111 LEU A C 1
ATOM 830 O O . LEU A 1 111 ? 5.464 6.551 2.053 1.00 82.94 111 LEU A O 1
ATOM 834 N N . PRO A 1 112 ? 5.877 7.232 4.159 1.00 78.44 112 PRO A N 1
ATOM 835 C CA . PRO A 1 112 ? 7.310 7.349 3.956 1.00 78.44 112 PRO A CA 1
ATOM 836 C C . PRO A 1 112 ? 7.969 5.983 3.723 1.00 78.44 112 PRO A C 1
ATOM 838 O O . PRO A 1 112 ? 7.413 4.918 4.003 1.00 78.44 112 PRO A O 1
ATOM 841 N N . GLU A 1 113 ? 9.206 6.022 3.234 1.00 76.25 113 GLU A N 1
ATOM 842 C CA . GLU A 1 113 ? 10.024 4.822 3.089 1.00 76.25 113 GLU A CA 1
ATOM 843 C C . GLU A 1 113 ? 10.333 4.172 4.455 1.00 76.25 113 GLU A C 1
ATOM 845 O O . GLU A 1 113 ? 10.577 4.879 5.442 1.00 76.25 113 GLU A O 1
ATOM 850 N N . PRO A 1 114 ? 10.411 2.829 4.524 1.00 77.00 114 PRO A N 1
ATOM 851 C CA . PRO A 1 114 ? 10.318 1.889 3.401 1.00 77.00 114 PRO A CA 1
ATOM 852 C C . PRO A 1 114 ? 8.889 1.422 3.062 1.00 77.00 114 PRO A C 1
ATOM 854 O O . PRO A 1 114 ? 8.704 0.681 2.101 1.00 77.00 114 PRO A O 1
ATOM 857 N N . LEU A 1 115 ? 7.872 1.781 3.853 1.00 81.06 115 LEU A N 1
ATOM 858 C CA . LEU A 1 115 ? 6.550 1.161 3.722 1.00 81.06 115 LEU A CA 1
ATOM 859 C C . LEU A 1 115 ? 5.799 1.606 2.456 1.00 81.06 115 LEU A C 1
ATOM 861 O O . LEU A 1 115 ? 5.123 0.780 1.841 1.00 81.06 115 LEU A O 1
ATOM 865 N N . GLY A 1 116 ? 5.968 2.864 2.031 1.00 82.88 116 GLY A N 1
ATOM 866 C CA . GLY A 1 116 ? 5.399 3.376 0.778 1.00 82.88 116 GLY A CA 1
ATOM 867 C C . GLY A 1 116 ? 5.796 2.532 -0.440 1.00 82.88 116 GLY A C 1
ATOM 868 O O . GLY A 1 116 ? 4.928 1.989 -1.129 1.00 82.88 116 GLY A O 1
ATOM 869 N N . SER A 1 117 ? 7.101 2.314 -0.649 1.00 75.31 117 SER A N 1
ATOM 870 C CA . SER A 1 117 ? 7.604 1.509 -1.774 1.00 75.31 117 SER A CA 1
ATOM 871 C C . SER A 1 117 ? 7.151 0.049 -1.734 1.00 75.31 117 SER A C 1
ATOM 873 O O . SER A 1 117 ? 6.802 -0.527 -2.770 1.00 75.31 117 SER A O 1
ATOM 875 N N . MET A 1 118 ? 7.088 -0.554 -0.544 1.00 82.25 118 MET A N 1
ATOM 876 C CA . MET A 1 118 ? 6.601 -1.925 -0.369 1.00 82.25 118 MET A CA 1
ATOM 877 C C . MET A 1 118 ? 5.127 -2.069 -0.772 1.00 82.25 118 MET A C 1
ATOM 879 O O . MET A 1 118 ? 4.775 -3.002 -1.498 1.00 82.25 118 MET A O 1
ATOM 883 N N . LEU A 1 119 ? 4.272 -1.131 -0.354 1.00 85.12 119 LEU A N 1
ATOM 884 C CA . LEU A 1 119 ? 2.858 -1.112 -0.741 1.00 85.12 119 LEU A CA 1
ATOM 885 C C . LEU A 1 119 ? 2.677 -0.790 -2.228 1.00 85.12 119 LEU A C 1
ATOM 887 O O . LEU A 1 119 ? 1.798 -1.363 -2.874 1.00 85.12 119 LEU A O 1
ATOM 891 N N . GLY A 1 120 ? 3.536 0.061 -2.794 1.00 82.56 120 GLY A N 1
ATOM 892 C CA . GLY A 1 120 ? 3.571 0.341 -4.229 1.00 82.56 120 GLY A CA 1
ATOM 893 C C . GLY A 1 120 ? 3.851 -0.912 -5.057 1.00 82.56 120 GLY A C 1
ATOM 894 O O . GLY A 1 120 ? 3.150 -1.175 -6.037 1.00 82.56 120 GLY A O 1
ATOM 895 N N . ALA A 1 121 ? 4.808 -1.739 -4.625 1.00 77.12 121 ALA A N 1
ATOM 896 C CA . ALA A 1 121 ? 5.088 -3.026 -5.259 1.00 77.12 121 ALA A CA 1
ATOM 897 C C . ALA A 1 121 ? 3.871 -3.963 -5.225 1.00 77.12 121 ALA A C 1
ATOM 899 O O . ALA A 1 121 ? 3.510 -4.526 -6.258 1.00 77.12 121 ALA A O 1
ATOM 900 N N . VAL A 1 122 ? 3.193 -4.074 -4.078 1.00 83.94 122 VAL A N 1
ATOM 901 C CA . VAL A 1 122 ? 1.969 -4.884 -3.949 1.00 83.94 122 VAL A CA 1
ATOM 902 C C . VAL A 1 122 ? 0.844 -4.366 -4.846 1.00 83.94 122 VAL A C 1
ATOM 904 O O . VAL A 1 122 ? 0.196 -5.156 -5.530 1.00 83.94 122 VAL A O 1
ATOM 907 N N . SER A 1 123 ? 0.620 -3.050 -4.881 1.00 82.50 123 SER A N 1
ATOM 908 C CA . SER A 1 123 ? -0.401 -2.429 -5.733 1.00 82.50 123 SER A CA 1
ATOM 909 C C . SER A 1 123 ? -0.178 -2.764 -7.212 1.00 82.50 123 SER A C 1
ATOM 911 O O . SER A 1 123 ? -1.116 -3.120 -7.928 1.00 82.50 123 SER A O 1
ATOM 913 N N . LEU A 1 124 ? 1.082 -2.750 -7.655 1.00 73.62 124 LEU A N 1
ATOM 914 C CA . LEU A 1 124 ? 1.452 -3.089 -9.026 1.00 73.62 124 LEU A CA 1
ATOM 915 C C . LEU A 1 124 ? 1.262 -4.579 -9.334 1.00 73.62 124 LEU A C 1
ATOM 917 O O . LEU A 1 124 ? 0.716 -4.915 -10.382 1.00 73.62 124 LEU A O 1
ATOM 921 N N . GLU A 1 125 ? 1.661 -5.466 -8.416 1.00 79.38 125 GLU A N 1
ATOM 922 C CA . GLU A 1 125 ? 1.424 -6.910 -8.539 1.00 79.38 125 GLU A CA 1
ATOM 923 C C . GLU A 1 125 ? -0.075 -7.217 -8.696 1.00 79.38 125 GLU A C 1
ATOM 925 O O . GLU A 1 125 ? -0.461 -8.008 -9.558 1.00 79.38 125 GLU A O 1
ATOM 930 N N . ILE A 1 126 ? -0.927 -6.539 -7.922 1.00 81.12 126 ILE A N 1
ATOM 931 C CA . ILE A 1 126 ? -2.387 -6.644 -8.039 1.00 81.12 126 ILE A CA 1
ATOM 932 C C . ILE A 1 126 ? -2.865 -6.106 -9.394 1.00 81.12 126 ILE A C 1
ATOM 934 O O . ILE A 1 126 ? -3.684 -6.746 -10.053 1.00 81.12 126 ILE A O 1
ATOM 938 N N . GLY A 1 127 ? -2.333 -4.962 -9.838 1.00 75.50 127 GLY A N 1
ATOM 939 C CA . GLY A 1 127 ? -2.679 -4.339 -11.119 1.00 75.50 127 GLY A CA 1
ATOM 940 C C . GLY A 1 127 ? -2.376 -5.215 -12.338 1.00 75.50 127 GLY A C 1
ATOM 941 O O . GLY A 1 127 ? -3.121 -5.179 -13.316 1.00 75.50 127 GLY A O 1
ATOM 942 N N . VAL A 1 128 ? -1.336 -6.053 -12.268 1.00 80.12 128 VAL A N 1
ATOM 943 C CA . VAL A 1 128 ? -1.001 -7.034 -13.321 1.00 80.12 128 VAL A CA 1
ATOM 944 C C . VAL A 1 128 ? -1.711 -8.385 -13.153 1.00 80.12 128 VAL A C 1
ATOM 946 O O . VAL A 1 128 ? -1.437 -9.322 -13.901 1.00 80.12 128 VAL A O 1
ATOM 949 N N . GLY A 1 129 ? -2.642 -8.495 -12.198 1.00 78.62 129 GLY A N 1
ATOM 950 C CA . GLY A 1 129 ? -3.528 -9.648 -12.030 1.00 78.62 129 GLY A CA 1
ATOM 951 C C . GLY A 1 129 ? -3.121 -10.650 -10.948 1.00 78.62 129 GLY A C 1
ATOM 952 O O . GLY A 1 129 ? -3.757 -11.700 -10.846 1.00 78.62 129 GLY A O 1
ATOM 953 N N . ARG A 1 130 ? -2.101 -10.367 -10.121 1.00 83.38 130 ARG A N 1
ATOM 954 C CA . ARG A 1 130 ? -1.780 -11.229 -8.972 1.00 83.38 130 ARG A CA 1
ATOM 955 C C . ARG A 1 130 ? -2.912 -11.163 -7.934 1.00 83.38 130 ARG A C 1
ATOM 957 O O . ARG A 1 130 ? -3.370 -10.065 -7.605 1.00 83.38 130 ARG A O 1
ATOM 964 N N . PRO A 1 131 ? -3.353 -12.296 -7.360 1.00 86.31 131 PRO A N 1
ATOM 965 C CA . PRO A 1 131 ? -4.339 -12.276 -6.287 1.00 86.31 131 PRO A CA 1
ATOM 966 C C . PRO A 1 131 ? -3.859 -11.455 -5.083 1.00 86.31 131 PRO A C 1
ATOM 968 O O . PRO A 1 131 ? -2.736 -11.621 -4.611 1.00 86.31 131 PRO A O 1
ATOM 971 N N . ILE A 1 132 ? -4.739 -10.599 -4.553 1.00 87.25 132 ILE A N 1
ATOM 972 C CA . ILE A 1 132 ? -4.427 -9.656 -3.461 1.00 87.25 132 ILE A CA 1
ATOM 973 C C . ILE A 1 132 ? -3.809 -10.358 -2.245 1.00 87.25 132 ILE A C 1
ATOM 975 O O . ILE A 1 132 ? -2.819 -9.876 -1.702 1.00 87.25 132 ILE A O 1
ATOM 979 N N . GLY A 1 133 ? -4.379 -11.494 -1.826 1.00 86.75 133 GLY A N 1
ATOM 980 C CA . GLY A 1 133 ? -3.866 -12.259 -0.684 1.00 86.75 133 GLY A CA 1
ATOM 981 C C . GLY A 1 133 ? -2.428 -12.725 -0.903 1.00 86.75 133 GLY A C 1
ATOM 982 O O . GLY A 1 133 ? -1.577 -12.500 -0.052 1.00 86.75 133 GLY A O 1
ATOM 983 N N . GLU A 1 134 ? -2.128 -13.262 -2.087 1.00 86.50 134 GLU A N 1
ATOM 984 C CA . GLU A 1 134 ? -0.781 -13.733 -2.425 1.00 86.50 134 GLU A CA 1
ATOM 985 C C . GLU A 1 134 ? 0.249 -12.601 -2.488 1.00 86.50 134 GLU A C 1
ATOM 987 O O . GLU A 1 134 ? 1.387 -12.785 -2.055 1.00 86.50 134 GLU A O 1
ATOM 992 N N . ALA A 1 135 ? -0.131 -11.438 -3.027 1.00 86.44 135 ALA A N 1
ATOM 993 C CA . ALA A 1 135 ? 0.747 -10.271 -3.105 1.00 86.44 135 ALA A CA 1
ATOM 994 C C . ALA A 1 135 ? 1.101 -9.740 -1.703 1.00 86.44 135 ALA A C 1
ATOM 996 O O . ALA A 1 135 ? 2.267 -9.487 -1.391 1.00 86.44 135 ALA A O 1
ATOM 997 N N . LEU A 1 136 ? 0.101 -9.635 -0.822 1.00 87.94 136 LEU A N 1
ATOM 998 C CA . LEU A 1 136 ? 0.298 -9.201 0.561 1.00 87.94 136 LEU A CA 1
ATOM 999 C C . LEU A 1 136 ? 1.109 -10.224 1.374 1.00 87.94 136 LEU A C 1
ATOM 1001 O O . LEU A 1 136 ? 2.044 -9.837 2.077 1.00 87.94 136 LEU A O 1
ATOM 1005 N N . ASP A 1 137 ? 0.806 -11.519 1.252 1.00 84.94 137 ASP A N 1
ATOM 1006 C CA . ASP A 1 137 ? 1.532 -12.587 1.951 1.00 84.94 137 ASP A CA 1
ATOM 1007 C C . ASP A 1 137 ? 3.006 -12.641 1.525 1.00 84.94 137 ASP A C 1
ATOM 1009 O O . ASP A 1 137 ? 3.901 -12.842 2.350 1.00 84.94 137 ASP A O 1
ATOM 1013 N N . GLU A 1 138 ? 3.286 -12.422 0.237 1.00 82.44 138 GLU A N 1
ATOM 1014 C CA . GLU A 1 138 ? 4.648 -12.294 -0.277 1.00 82.44 138 GLU A CA 1
ATOM 1015 C C . GLU A 1 138 ? 5.389 -11.114 0.360 1.00 82.44 138 GLU A C 1
ATOM 1017 O O . GLU A 1 138 ? 6.524 -11.276 0.819 1.00 82.44 138 GLU A O 1
ATOM 1022 N N . MET A 1 139 ? 4.750 -9.944 0.433 1.00 83.75 139 MET A N 1
ATOM 1023 C CA . MET A 1 139 ? 5.319 -8.765 1.087 1.00 83.75 139 MET A CA 1
ATOM 1024 C C . MET A 1 139 ? 5.631 -9.038 2.565 1.00 83.75 139 MET A C 1
ATOM 1026 O O . MET A 1 139 ? 6.748 -8.772 3.018 1.00 83.75 139 MET A O 1
ATOM 1030 N N . ALA A 1 140 ? 4.686 -9.628 3.305 1.00 82.88 140 ALA A N 1
ATOM 1031 C CA . ALA A 1 140 ? 4.862 -9.976 4.714 1.00 82.88 140 ALA A CA 1
ATOM 1032 C C . ALA A 1 140 ? 6.028 -10.956 4.934 1.00 82.88 140 ALA A C 1
ATOM 1034 O O . ALA A 1 140 ? 6.808 -10.812 5.884 1.00 82.88 140 ALA A O 1
ATOM 1035 N N . ARG A 1 141 ? 6.192 -11.927 4.028 1.00 79.81 141 ARG A N 1
ATOM 1036 C CA . ARG A 1 141 ? 7.291 -12.900 4.073 1.00 79.81 141 ARG A CA 1
ATOM 1037 C C . ARG A 1 141 ? 8.651 -12.246 3.829 1.00 79.81 141 ARG A C 1
ATOM 1039 O O . ARG A 1 141 ? 9.617 -12.584 4.511 1.00 79.81 141 ARG A O 1
ATOM 1046 N N . ARG A 1 142 ? 8.732 -11.303 2.883 1.00 74.00 142 ARG A N 1
ATOM 1047 C CA . ARG A 1 142 ? 9.976 -10.594 2.524 1.00 74.00 142 ARG A CA 1
ATOM 1048 C C . ARG A 1 142 ? 10.449 -9.637 3.616 1.00 74.00 142 ARG A C 1
ATOM 1050 O O . ARG A 1 142 ? 11.652 -9.523 3.839 1.00 74.00 142 ARG A O 1
ATOM 1057 N N . ALA A 1 143 ? 9.518 -8.984 4.309 1.00 72.38 143 ALA A N 1
ATOM 1058 C CA . ALA A 1 143 ? 9.834 -7.925 5.265 1.00 72.38 143 ALA A CA 1
ATOM 1059 C C . ALA A 1 143 ? 10.550 -8.403 6.538 1.00 72.38 143 ALA A C 1
ATOM 1061 O O . ALA A 1 143 ? 11.209 -7.601 7.184 1.00 72.38 143 ALA A O 1
ATOM 1062 N N . ARG A 1 144 ? 10.424 -9.683 6.925 1.00 73.06 144 ARG A N 1
ATOM 1063 C CA . ARG A 1 144 ? 10.941 -10.220 8.205 1.00 73.06 144 ARG A CA 1
ATOM 1064 C C . ARG A 1 144 ? 10.464 -9.451 9.464 1.00 73.06 144 ARG A C 1
ATOM 1066 O O . ARG A 1 144 ? 11.123 -9.531 10.495 1.00 73.06 144 ARG A O 1
ATOM 1073 N N . SER A 1 145 ? 9.316 -8.760 9.411 1.00 77.31 145 SER A N 1
ATOM 1074 C CA . SER A 1 145 ? 8.671 -8.108 10.571 1.00 77.31 145 SER A CA 1
ATOM 1075 C C . SER A 1 145 ? 7.524 -8.975 11.108 1.00 77.31 145 SER A C 1
ATOM 1077 O O . SER A 1 145 ? 6.551 -9.197 10.378 1.00 77.31 145 SER A O 1
ATOM 1079 N N . PRO A 1 146 ? 7.580 -9.435 12.373 1.00 80.88 146 PRO A N 1
ATOM 1080 C CA . PRO A 1 146 ? 6.453 -10.115 13.010 1.00 80.88 146 PRO A CA 1
ATOM 1081 C C . PRO A 1 146 ? 5.186 -9.252 13.053 1.00 80.88 146 PRO A C 1
ATOM 1083 O O . PRO A 1 146 ? 4.089 -9.759 12.832 1.00 80.88 146 PRO A O 1
ATOM 1086 N N . ALA A 1 147 ? 5.318 -7.943 13.281 1.00 80.56 147 ALA A N 1
ATOM 1087 C CA . ALA A 1 147 ? 4.183 -7.029 13.314 1.00 80.56 147 ALA A CA 1
ATOM 1088 C C . ALA A 1 147 ? 3.521 -6.882 11.941 1.00 80.56 147 ALA A C 1
ATOM 1090 O O . ALA A 1 147 ? 2.297 -6.981 11.843 1.00 80.56 147 ALA A O 1
ATOM 1091 N N . LEU A 1 148 ? 4.308 -6.745 10.865 1.00 84.81 148 LEU A N 1
ATOM 1092 C CA . LEU A 1 148 ? 3.743 -6.709 9.514 1.00 84.81 148 LEU A CA 1
ATOM 1093 C C . LEU A 1 148 ? 3.031 -8.026 9.184 1.00 84.81 148 LEU A C 1
ATOM 1095 O O . LEU A 1 148 ? 1.941 -8.001 8.620 1.00 84.81 148 LEU A O 1
ATOM 1099 N N . GLN A 1 149 ? 3.603 -9.172 9.564 1.00 86.00 149 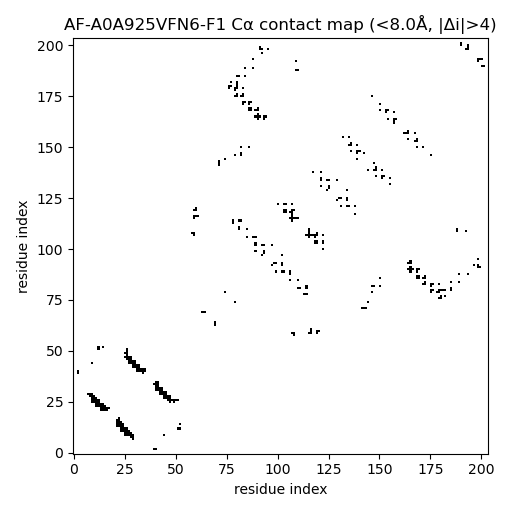GLN A N 1
ATOM 1100 C CA . GLN A 1 149 ? 2.954 -10.474 9.371 1.00 86.00 149 GLN A CA 1
ATOM 1101 C C . GLN A 1 149 ? 1.608 -10.561 10.099 1.00 86.00 149 GLN A C 1
ATOM 1103 O O . GLN A 1 149 ? 0.640 -11.077 9.539 1.00 86.00 149 GLN A O 1
ATOM 1108 N N . LEU A 1 150 ? 1.518 -10.023 11.319 1.00 84.50 150 LEU A N 1
ATOM 1109 C CA . LEU A 1 150 ? 0.264 -9.963 12.069 1.00 84.50 150 LEU A CA 1
ATOM 1110 C C . LEU A 1 150 ? -0.778 -9.078 11.375 1.00 84.50 150 LEU A C 1
ATOM 1112 O O . LEU A 1 150 ? -1.926 -9.504 11.228 1.00 84.50 150 LEU A O 1
ATOM 1116 N N . VAL A 1 151 ? -0.380 -7.882 10.930 1.00 87.81 151 VAL A N 1
ATOM 1117 C CA . VAL A 1 151 ? -1.266 -6.934 10.237 1.00 87.81 151 VAL A CA 1
ATOM 1118 C C . VAL A 1 151 ? -1.779 -7.517 8.931 1.00 87.81 151 VAL A C 1
ATOM 1120 O O . VAL A 1 151 ? -2.987 -7.590 8.713 1.00 87.81 151 VAL A O 1
ATOM 1123 N N . ILE A 1 152 ? -0.869 -7.984 8.080 1.00 89.31 152 ILE A N 1
ATOM 1124 C CA . ILE A 1 152 ? -1.215 -8.548 6.779 1.00 89.31 152 ILE A CA 1
ATOM 1125 C C . ILE A 1 152 ? -2.067 -9.802 6.938 1.00 89.31 152 ILE A C 1
ATOM 1127 O O . ILE A 1 152 ? -3.112 -9.912 6.298 1.00 89.31 152 ILE A O 1
ATOM 1131 N N . GLY A 1 153 ? -1.695 -10.702 7.850 1.00 85.50 153 GLY A N 1
ATOM 1132 C CA . GLY A 1 153 ? -2.481 -11.899 8.121 1.00 85.50 153 GLY A CA 1
ATOM 1133 C C . GLY A 1 153 ? -3.905 -11.572 8.577 1.00 85.50 153 GLY A C 1
ATOM 1134 O O . GLY A 1 153 ? -4.843 -12.277 8.210 1.00 85.50 153 GLY A O 1
ATOM 1135 N N . ALA A 1 154 ? -4.102 -10.498 9.344 1.00 84.69 154 ALA A N 1
ATOM 1136 C CA . ALA A 1 154 ? -5.443 -10.054 9.709 1.00 84.69 154 ALA A CA 1
ATOM 1137 C C . ALA A 1 154 ? -6.205 -9.442 8.531 1.00 84.69 154 ALA A C 1
ATOM 1139 O O . ALA A 1 154 ? -7.372 -9.776 8.357 1.00 84.69 154 ALA A O 1
ATOM 1140 N N . ILE A 1 155 ? -5.558 -8.618 7.699 1.00 86.25 155 ILE A N 1
ATOM 1141 C CA . ILE A 1 155 ? -6.168 -8.067 6.479 1.00 86.25 155 ILE A CA 1
ATOM 1142 C C . ILE A 1 155 ? -6.663 -9.201 5.573 1.00 86.25 155 ILE A C 1
ATOM 1144 O O . ILE A 1 155 ? -7.813 -9.187 5.135 1.00 86.25 155 ILE A O 1
ATOM 1148 N N . VAL A 1 156 ? -5.819 -10.204 5.319 1.00 84.38 156 VAL A N 1
ATOM 1149 C CA . VAL A 1 156 ? -6.146 -11.336 4.440 1.00 84.38 156 VAL A CA 1
ATOM 1150 C C . VAL A 1 156 ? -7.282 -12.189 5.017 1.00 84.38 156 VAL A C 1
ATOM 1152 O O . VAL A 1 156 ? -8.230 -12.502 4.288 1.00 84.38 156 VAL A O 1
ATOM 1155 N N . ARG A 1 157 ? -7.243 -12.523 6.318 1.00 82.31 157 ARG A N 1
ATOM 1156 C CA . ARG A 1 157 ? -8.317 -13.284 6.989 1.00 82.31 157 ARG A CA 1
ATOM 1157 C C . ARG A 1 157 ? -9.644 -12.534 6.973 1.00 82.31 157 ARG A C 1
ATOM 1159 O O . ARG A 1 157 ? -10.631 -13.040 6.452 1.00 82.31 157 ARG A O 1
ATOM 1166 N N . GLN A 1 158 ? -9.642 -11.295 7.449 1.00 77.31 158 GLN A N 1
ATOM 1167 C CA . GLN A 1 158 ? -10.850 -10.490 7.600 1.00 77.31 158 GLN A CA 1
ATOM 1168 C C . GLN A 1 158 ? -11.519 -10.205 6.247 1.00 77.31 158 GLN A C 1
ATOM 1170 O O . GLN A 1 158 ? -12.743 -10.205 6.134 1.00 77.31 158 GLN A O 1
ATOM 1175 N N . ARG A 1 159 ? -10.719 -10.035 5.187 1.00 77.94 159 ARG A N 1
ATOM 1176 C CA . ARG A 1 159 ? -11.223 -9.885 3.818 1.00 77.94 159 ARG A CA 1
ATOM 1177 C C . ARG A 1 159 ? -11.843 -11.177 3.263 1.00 77.94 159 ARG A C 1
ATOM 1179 O O . ARG A 1 159 ? -12.712 -11.099 2.401 1.00 77.94 159 ARG A O 1
ATOM 1186 N N . SER A 1 160 ? -11.406 -12.344 3.734 1.00 70.44 160 SER A N 1
ATOM 1187 C CA . SER A 1 160 ? -11.949 -13.650 3.329 1.00 70.44 160 SER A CA 1
ATOM 1188 C C . SER A 1 160 ? -13.228 -14.012 4.091 1.00 70.44 160 SER A C 1
ATOM 1190 O O . SER A 1 160 ? -14.093 -14.694 3.551 1.00 70.44 160 SER A O 1
ATOM 1192 N N . GLU A 1 161 ? -13.364 -13.523 5.324 1.00 63.91 161 GLU A N 1
ATOM 1193 C CA . GLU A 1 161 ? -14.512 -13.776 6.205 1.00 63.91 161 GLU A CA 1
ATOM 1194 C C . GLU A 1 161 ? -15.693 -12.815 5.958 1.00 63.91 161 GLU A C 1
ATOM 1196 O O . GLU A 1 161 ? -16.780 -13.023 6.490 1.00 63.91 161 GLU A O 1
ATOM 1201 N N . GLY A 1 162 ? -15.515 -11.778 5.129 1.00 55.31 162 GLY A N 1
ATOM 1202 C CA . GLY A 1 162 ? -16.589 -10.856 4.729 1.00 55.31 162 GLY A CA 1
ATOM 1203 C C . GLY A 1 162 ? -17.104 -9.937 5.846 1.00 55.31 162 GLY A C 1
ATOM 1204 O O . GLY A 1 162 ? -18.119 -9.267 5.664 1.00 55.31 162 GLY A O 1
ATOM 1205 N N . GLY A 1 163 ? -16.424 -9.894 6.995 1.00 63.28 163 GLY A N 1
ATOM 1206 C CA . GLY A 1 163 ? -16.733 -8.978 8.092 1.00 63.28 163 GLY A CA 1
ATOM 1207 C C . GLY A 1 163 ? -16.313 -7.535 7.795 1.00 63.28 163 GLY A C 1
ATOM 1208 O O . GLY A 1 163 ? -15.614 -7.252 6.821 1.00 63.28 163 GLY A O 1
ATOM 1209 N N . ASN A 1 164 ? -16.701 -6.601 8.668 1.00 70.88 164 ASN A N 1
ATOM 1210 C CA . ASN A 1 164 ? -16.241 -5.217 8.571 1.00 70.88 164 ASN A CA 1
ATOM 1211 C C . ASN A 1 164 ? -14.723 -5.167 8.818 1.00 70.88 164 ASN A C 1
ATOM 1213 O O . ASN A 1 164 ? -14.252 -5.295 9.950 1.00 70.88 164 ASN A O 1
ATOM 1217 N N . LEU A 1 165 ? -13.948 -5.043 7.738 1.00 74.31 165 LEU A N 1
ATOM 1218 C CA . LEU A 1 165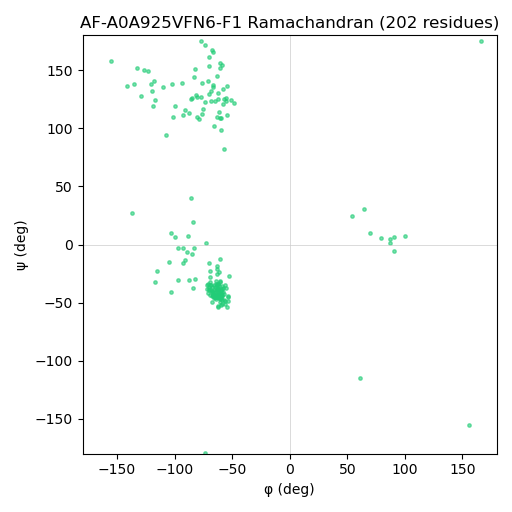 ? -12.486 -5.025 7.778 1.00 74.31 165 LEU A CA 1
ATOM 1219 C C . LEU A 1 165 ? -11.956 -3.926 8.700 1.00 74.31 165 LEU A C 1
ATOM 1221 O O . LEU A 1 165 ? -10.975 -4.141 9.405 1.00 74.31 165 LEU A O 1
ATOM 1225 N N . ALA A 1 166 ? -12.641 -2.786 8.754 1.00 73.25 166 ALA A N 1
ATOM 1226 C CA . ALA A 1 166 ? -12.236 -1.673 9.594 1.00 73.25 166 ALA A CA 1
ATOM 1227 C C . ALA A 1 166 ? -12.252 -2.016 11.095 1.00 73.25 166 ALA A C 1
ATOM 1229 O O . ALA A 1 166 ? -11.304 -1.672 11.798 1.00 73.25 166 ALA A O 1
ATOM 1230 N N . ASP A 1 167 ? -13.257 -2.760 11.568 1.00 73.50 167 ASP A N 1
ATOM 1231 C CA . ASP A 1 167 ? -13.390 -3.110 12.991 1.00 73.50 167 ASP A CA 1
ATOM 1232 C C . ASP A 1 167 ? -12.303 -4.106 13.429 1.00 73.50 167 ASP A C 1
ATOM 1234 O O . ASP A 1 167 ? -11.716 -3.987 14.507 1.00 73.50 167 ASP A O 1
ATOM 1238 N N . GLY A 1 168 ? -11.978 -5.075 12.563 1.00 74.94 168 GLY A N 1
ATOM 1239 C CA . GLY A 1 168 ? -10.896 -6.031 12.818 1.00 74.94 168 GLY A CA 1
ATOM 12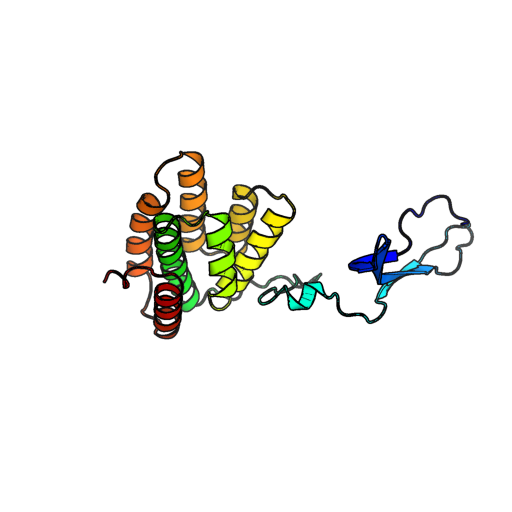40 C C . GLY A 1 168 ? -9.531 -5.346 12.941 1.00 74.94 168 GLY A C 1
ATOM 1241 O O . GLY A 1 168 ? -8.719 -5.715 13.799 1.00 74.94 168 GLY A O 1
ATOM 1242 N N . LEU A 1 169 ? -9.299 -4.313 12.125 1.00 78.56 169 LEU A N 1
ATOM 1243 C CA . LEU A 1 169 ? -8.058 -3.541 12.125 1.00 78.56 169 LEU A CA 1
ATOM 1244 C C . LEU A 1 169 ? -7.906 -2.650 13.362 1.00 78.56 169 LEU A C 1
ATOM 1246 O O . LEU A 1 169 ? -6.787 -2.539 13.857 1.00 78.56 169 LEU A O 1
ATOM 1250 N N . ASP A 1 170 ? -8.979 -2.090 13.928 1.00 78.56 170 ASP A N 1
ATOM 1251 C CA . ASP A 1 170 ? -8.876 -1.238 15.127 1.00 78.56 170 ASP A CA 1
ATOM 1252 C C . ASP A 1 170 ? -8.249 -1.994 16.319 1.00 78.56 170 ASP A C 1
ATOM 1254 O O . ASP A 1 170 ? -7.377 -1.466 17.013 1.00 78.56 170 ASP A O 1
ATOM 1258 N N . SER A 1 171 ? -8.586 -3.280 16.495 1.00 75.00 171 SER A N 1
ATOM 1259 C CA . SER A 1 171 ? -7.979 -4.136 17.532 1.00 75.00 171 SER A CA 1
ATOM 1260 C C . SER A 1 171 ? -6.468 -4.356 17.346 1.00 75.00 171 SER A C 1
ATOM 1262 O O . SER A 1 171 ? -5.743 -4.670 18.297 1.00 75.00 171 SER A O 1
ATOM 1264 N N . LEU A 1 172 ? -5.977 -4.244 16.110 1.00 79.75 172 LEU A N 1
ATOM 1265 C CA . LEU A 1 172 ? -4.554 -4.321 15.795 1.00 79.75 172 LEU A CA 1
ATOM 1266 C C . LEU A 1 172 ? -3.866 -2.978 15.986 1.00 79.75 172 LEU A C 1
ATOM 1268 O O . LEU A 1 172 ? -2.754 -2.962 16.506 1.00 79.75 172 LEU A O 1
ATOM 1272 N N . VAL A 1 173 ? -4.530 -1.871 15.644 1.00 77.62 173 VAL A N 1
ATOM 1273 C CA . VAL A 1 173 ? -4.002 -0.518 15.867 1.00 77.62 173 VAL A CA 1
ATOM 1274 C C . VAL A 1 173 ? -3.615 -0.337 17.333 1.00 77.62 173 VAL A C 1
ATOM 1276 O O . VAL A 1 173 ? -2.488 0.067 17.613 1.00 77.62 173 VAL A O 1
ATOM 1279 N N . THR A 1 174 ? -4.495 -0.699 18.274 1.00 77.44 174 THR A N 1
ATOM 1280 C CA . THR A 1 174 ? -4.199 -0.581 19.712 1.00 77.44 174 THR A CA 1
ATOM 1281 C C . THR A 1 174 ? -2.979 -1.412 20.118 1.00 77.44 174 THR A C 1
ATOM 1283 O O . THR A 1 174 ? -2.129 -0.929 20.86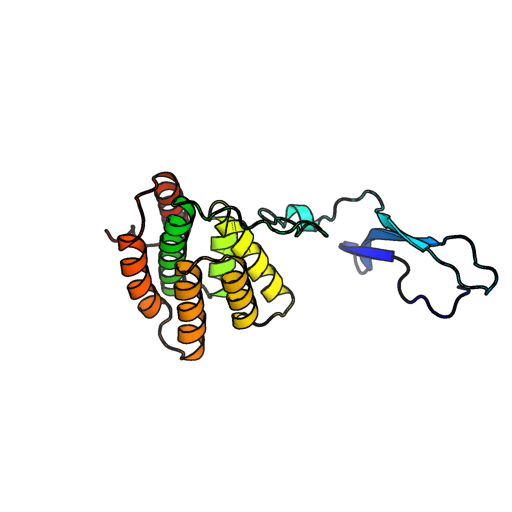3 1.00 77.44 1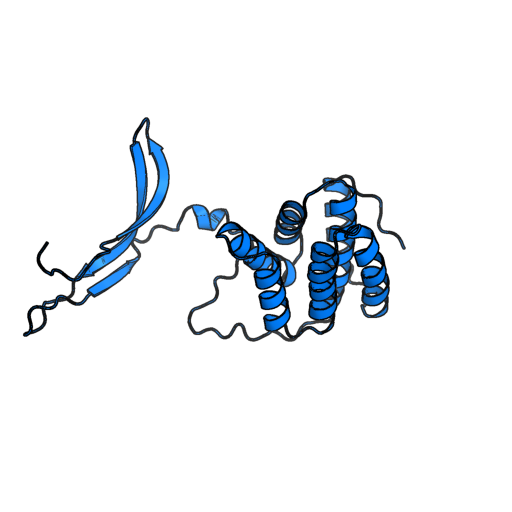74 THR A O 1
ATOM 1286 N N . ARG A 1 175 ? -2.850 -2.639 19.597 1.00 79.19 175 ARG A N 1
ATOM 1287 C CA . ARG A 1 175 ? -1.724 -3.536 19.913 1.00 79.19 175 ARG A CA 1
ATOM 1288 C C . ARG A 1 175 ? -0.393 -3.042 19.348 1.00 79.19 175 ARG A C 1
ATOM 1290 O O . ARG A 1 175 ? 0.622 -3.142 20.026 1.00 79.19 175 ARG A O 1
ATOM 1297 N N . LEU A 1 176 ? -0.394 -2.496 18.135 1.00 77.44 176 LEU A N 1
ATOM 1298 C CA . LEU A 1 176 ? 0.817 -1.968 17.499 1.00 77.44 176 LEU A CA 1
ATOM 1299 C C . LEU A 1 176 ? 1.289 -0.672 18.157 1.00 77.44 176 LEU A C 1
ATOM 1301 O O . LEU A 1 176 ? 2.485 -0.483 18.359 1.00 77.44 176 LEU A O 1
ATOM 1305 N N . ARG A 1 177 ? 0.356 0.202 18.548 1.00 74.31 177 ARG A N 1
ATOM 1306 C CA . ARG A 1 177 ? 0.689 1.445 19.256 1.00 74.31 177 ARG A CA 1
ATOM 1307 C C . ARG A 1 177 ? 1.345 1.192 20.607 1.00 74.31 177 ARG A C 1
ATOM 1309 O O . ARG A 1 177 ? 2.309 1.863 20.934 1.00 74.31 177 ARG A O 1
ATOM 1316 N N . GLN A 1 178 ? 0.887 0.185 21.352 1.00 71.25 178 GLN A N 1
ATOM 1317 C CA . GLN A 1 178 ? 1.537 -0.216 22.607 1.00 71.25 178 GLN A CA 1
ATOM 1318 C C . GLN A 1 178 ? 2.984 -0.695 22.409 1.00 71.25 178 GLN A C 1
ATOM 1320 O O . GLN A 1 178 ? 3.772 -0.652 23.350 1.00 71.25 178 GLN A O 1
ATOM 1325 N N . ALA A 1 179 ? 3.330 -1.158 21.206 1.00 59.38 179 ALA A N 1
ATOM 1326 C CA . ALA A 1 179 ? 4.641 -1.702 20.878 1.00 59.38 179 ALA A CA 1
ATOM 1327 C C . ALA A 1 179 ? 5.594 -0.687 20.215 1.00 59.38 179 ALA A C 1
ATOM 1329 O O . ALA A 1 179 ? 6.747 -1.040 19.969 1.00 59.38 179 ALA A O 1
ATOM 1330 N N . THR A 1 180 ? 5.155 0.551 19.938 1.00 63.44 180 THR A N 1
ATOM 1331 C CA . THR A 1 180 ? 5.941 1.527 19.160 1.00 63.44 180 THR A CA 1
ATOM 1332 C C . THR A 1 180 ? 6.183 2.842 19.912 1.00 63.44 180 THR A C 1
ATOM 1334 O O . THR A 1 180 ? 5.369 3.259 20.726 1.00 63.44 180 THR A O 1
ATOM 1337 N N . SER A 1 181 ? 7.313 3.502 19.637 1.00 57.28 181 SER A N 1
ATOM 1338 C CA . SER A 1 181 ? 7.643 4.863 20.079 1.00 57.28 181 SER A CA 1
ATOM 1339 C C . SER A 1 181 ? 7.032 5.932 19.164 1.00 57.28 181 SER A C 1
ATOM 1341 O O . SER A 1 181 ? 6.992 5.741 17.949 1.00 57.28 181 SER A O 1
ATOM 1343 N N . ASP A 1 182 ? 6.611 7.060 19.744 1.00 60.91 182 ASP A N 1
ATOM 1344 C CA . ASP A 1 182 ? 6.077 8.220 19.019 1.00 60.91 182 ASP A CA 1
ATOM 1345 C C . ASP A 1 182 ? 7.147 8.829 18.093 1.00 60.91 182 ASP A C 1
ATOM 1347 O O . ASP A 1 182 ? 8.130 9.415 18.556 1.00 60.91 182 ASP A O 1
ATOM 1351 N N . ASP A 1 183 ? 6.969 8.679 16.777 1.00 67.12 183 ASP A N 1
ATOM 1352 C CA . ASP A 1 183 ? 7.789 9.345 15.761 1.00 67.12 183 ASP A CA 1
ATOM 1353 C C . ASP A 1 183 ? 7.014 10.551 15.193 1.00 67.12 183 ASP A C 1
ATOM 1355 O O . ASP A 1 183 ? 6.054 10.363 14.437 1.00 67.12 183 ASP A O 1
ATOM 1359 N N . PRO A 1 184 ? 7.427 11.797 15.495 1.00 67.62 184 PRO A N 1
ATOM 1360 C CA . PRO A 1 184 ? 6.701 12.994 15.077 1.00 67.62 184 PRO A CA 1
ATOM 1361 C C . PRO A 1 184 ? 6.626 13.162 13.550 1.00 67.62 184 PRO A C 1
ATOM 1363 O O . PRO A 1 184 ? 5.742 13.862 13.056 1.00 67.62 184 PRO A O 1
ATOM 1366 N N . ALA A 1 185 ? 7.514 12.526 12.774 1.00 69.19 185 ALA A N 1
ATOM 1367 C CA . ALA A 1 185 ? 7.430 12.562 11.314 1.00 69.19 185 ALA A CA 1
ATOM 1368 C C . ALA A 1 185 ? 6.219 11.773 10.790 1.00 69.19 185 ALA A C 1
ATOM 1370 O O . ALA A 1 185 ? 5.594 12.175 9.804 1.00 69.19 185 ALA A O 1
ATOM 1371 N N . ILE A 1 186 ? 5.866 10.676 11.464 1.00 74.00 186 ILE A N 1
ATOM 1372 C CA . ILE A 1 186 ? 4.701 9.851 11.131 1.00 74.00 186 ILE A CA 1
ATOM 1373 C C . ILE A 1 186 ? 3.412 10.595 11.468 1.00 74.00 186 ILE A C 1
ATOM 1375 O O . ILE A 1 186 ? 2.465 10.567 10.682 1.00 74.00 186 ILE A O 1
ATOM 1379 N N . ASP A 1 187 ? 3.405 11.335 12.574 1.00 77.56 187 ASP A N 1
ATOM 1380 C CA . ASP A 1 187 ? 2.253 12.122 13.007 1.00 77.56 187 ASP A CA 1
ATOM 1381 C C . ASP A 1 187 ? 1.889 13.207 11.987 1.00 77.56 187 ASP A C 1
ATOM 1383 O O . ASP A 1 187 ? 0.727 13.340 11.606 1.00 77.56 187 ASP A O 1
ATOM 1387 N N . VAL A 1 188 ? 2.883 13.940 11.475 1.00 79.62 188 VAL A N 1
ATOM 1388 C CA . VAL A 1 188 ? 2.657 14.988 10.465 1.00 79.62 188 VAL A CA 1
ATOM 1389 C C . VAL A 1 188 ? 2.086 14.407 9.170 1.00 79.62 188 VAL A C 1
ATOM 1391 O O . VAL A 1 188 ? 1.163 14.978 8.586 1.00 79.62 188 VAL A O 1
ATOM 1394 N N . VAL A 1 189 ? 2.618 13.269 8.713 1.00 78.62 189 VAL A N 1
ATOM 1395 C CA . VAL A 1 189 ? 2.114 12.581 7.515 1.00 78.62 189 VAL A CA 1
ATOM 1396 C C . VAL A 1 189 ? 0.684 12.091 7.743 1.00 78.62 189 VAL A C 1
ATOM 1398 O O . VAL A 1 189 ? -0.179 12.314 6.895 1.00 78.62 189 VAL A O 1
ATOM 1401 N N . SER A 1 190 ? 0.416 11.490 8.902 1.00 80.75 190 SER A N 1
ATOM 1402 C CA . SER A 1 190 ? -0.915 11.026 9.292 1.00 80.75 190 SER A CA 1
ATOM 1403 C C . SER A 1 190 ? -1.949 12.150 9.250 1.00 80.75 190 SER A C 1
ATOM 1405 O O . SER A 1 190 ? -2.980 12.020 8.588 1.00 80.75 190 SER A O 1
ATOM 1407 N N . GLU A 1 191 ? -1.655 13.282 9.893 1.00 85.12 191 GLU A N 1
ATOM 1408 C CA . GLU A 1 191 ? -2.562 14.430 9.937 1.00 85.12 191 GLU A CA 1
ATOM 1409 C C . GLU A 1 191 ? -2.792 15.032 8.545 1.00 85.12 191 GLU A C 1
ATOM 1411 O O . GLU A 1 191 ? -3.924 15.380 8.200 1.00 85.12 191 GLU A O 1
ATOM 1416 N N . ARG A 1 192 ? -1.759 15.069 7.690 1.00 86.00 192 ARG A N 1
ATOM 1417 C CA . ARG A 1 192 ? -1.903 15.499 6.290 1.00 86.00 192 ARG A CA 1
ATOM 1418 C C . ARG A 1 192 ? -2.869 14.600 5.518 1.00 86.00 192 ARG A C 1
ATOM 1420 O O . ARG A 1 192 ? -3.784 15.112 4.876 1.00 86.00 192 ARG A O 1
ATOM 1427 N N . ILE A 1 193 ? -2.691 13.279 5.595 1.00 83.81 193 ILE A N 1
ATOM 1428 C CA . ILE A 1 193 ? -3.562 12.302 4.923 1.00 83.81 193 ILE A CA 1
ATOM 1429 C C . ILE A 1 193 ? -4.992 12.447 5.454 1.00 83.81 193 ILE A C 1
ATOM 1431 O O . ILE A 1 193 ? -5.943 12.525 4.678 1.00 83.81 193 ILE A O 1
ATOM 1435 N N . ARG A 1 194 ? -5.172 12.550 6.774 1.00 88.19 194 ARG A N 1
ATOM 1436 C CA . ARG A 1 194 ? -6.503 12.711 7.375 1.00 88.19 194 ARG A CA 1
ATOM 1437 C C . ARG A 1 194 ? -7.211 13.966 6.882 1.00 88.19 194 ARG A C 1
ATOM 1439 O O . ARG A 1 194 ? -8.368 13.872 6.478 1.00 88.19 194 ARG A O 1
ATOM 1446 N N . ALA A 1 195 ? -6.516 15.100 6.842 1.00 86.56 195 ALA A N 1
ATOM 1447 C CA . ALA A 1 195 ? -7.065 16.345 6.316 1.00 86.56 195 ALA A CA 1
ATOM 1448 C C . ALA A 1 195 ? -7.428 16.232 4.824 1.00 86.56 195 ALA A C 1
ATOM 1450 O O . ALA A 1 195 ? -8.517 16.638 4.422 1.00 86.56 195 ALA A O 1
ATOM 1451 N N . GLN A 1 196 ? -6.547 15.638 4.014 1.00 86.94 196 GLN A N 1
ATOM 1452 C CA . GLN A 1 196 ? -6.737 15.491 2.569 1.00 86.94 196 GLN A CA 1
ATOM 1453 C C . GLN A 1 196 ? -7.918 14.580 2.205 1.00 86.94 196 GLN A C 1
ATOM 1455 O O . GLN A 1 196 ? -8.622 14.860 1.236 1.00 86.94 196 GLN A O 1
ATOM 1460 N N . TYR A 1 197 ? -8.156 13.518 2.981 1.00 86.06 197 TYR A N 1
ATOM 1461 C CA . TYR A 1 197 ? -9.220 12.539 2.724 1.00 86.06 197 TYR A CA 1
ATOM 1462 C C . TYR A 1 197 ? -10.453 12.703 3.635 1.00 86.06 197 TYR A C 1
ATOM 1464 O O . TYR A 1 197 ? -11.327 11.837 3.631 1.00 86.06 197 TYR A O 1
ATOM 1472 N N . GLY A 1 198 ? -10.548 13.799 4.402 1.00 85.56 198 GLY A N 1
ATOM 1473 C CA . GLY A 1 198 ? -11.704 14.104 5.258 1.00 85.56 198 GLY A CA 1
ATOM 1474 C C . GLY A 1 198 ? -11.922 13.108 6.405 1.00 85.56 198 GLY A C 1
ATOM 1475 O O . GLY A 1 198 ? -13.059 12.851 6.798 1.00 85.56 198 GLY A O 1
ATOM 1476 N N . LEU A 1 199 ? -10.846 12.508 6.916 1.00 86.44 199 LEU A N 1
ATOM 1477 C CA . LEU A 1 199 ? -10.896 11.517 7.989 1.00 86.44 199 LEU A CA 1
ATOM 1478 C C . LEU A 1 199 ? -10.979 12.206 9.364 1.00 86.44 199 LEU A C 1
ATOM 1480 O O . LEU A 1 199 ? -10.438 13.301 9.535 1.00 86.44 199 LEU A O 1
ATOM 1484 N N . PRO A 1 200 ? -11.606 11.572 10.374 1.00 79.44 200 PRO A N 1
ATOM 1485 C CA . PRO A 1 200 ? -11.638 12.120 11.728 1.00 79.44 200 PRO A CA 1
ATOM 1486 C C . PRO A 1 200 ? -10.218 12.272 12.302 1.00 79.44 200 PRO A C 1
ATOM 1488 O O . PRO A 1 200 ? -9.312 11.543 11.879 1.00 79.44 200 PRO A O 1
ATOM 1491 N N . PRO A 1 201 ? -10.006 13.166 13.285 1.00 72.88 201 PRO A N 1
ATOM 1492 C CA . PRO A 1 201 ? -8.714 13.316 13.950 1.00 72.88 201 PRO A CA 1
ATOM 1493 C C . PRO A 1 201 ? -8.271 12.005 14.605 1.00 72.88 201 PRO A C 1
ATOM 1495 O O . PRO A 1 201 ? -9.087 11.127 14.915 1.00 72.88 201 PRO A O 1
ATOM 1498 N N . ARG A 1 202 ? -6.957 11.842 14.773 1.00 69.50 202 ARG A N 1
ATOM 1499 C CA . ARG A 1 202 ? -6.377 10.626 15.341 1.00 69.50 202 ARG A CA 1
ATOM 1500 C C . ARG A 1 202 ? -6.954 10.379 16.740 1.00 69.50 202 ARG A C 1
ATOM 1502 O O . ARG A 1 202 ? -6.836 11.220 17.623 1.00 69.50 202 ARG A O 1
ATOM 1509 N N . ALA A 1 203 ? -7.596 9.225 16.933 1.00 60.72 203 ALA A N 1
ATOM 1510 C CA . ALA A 1 203 ? -8.023 8.794 18.261 1.00 60.72 203 ALA A CA 1
ATOM 1511 C C . ALA A 1 203 ? -6.771 8.619 19.135 1.00 60.72 203 ALA A C 1
ATOM 1513 O O . ALA A 1 203 ? -5.836 7.935 18.698 1.00 60.72 203 ALA A O 1
ATOM 1514 N N . LEU A 1 204 ? -6.746 9.291 20.289 1.00 49.38 204 LEU A N 1
ATOM 1515 C CA . LEU A 1 204 ? -5.689 9.203 21.303 1.00 49.38 204 LEU A CA 1
ATOM 1516 C C . LEU A 1 204 ? -5.704 7.822 21.964 1.00 49.38 204 LEU A C 1
ATOM 1518 O O . LEU A 1 204 ? -6.808 7.379 22.355 1.00 49.38 204 LEU A O 1
#

Secondary structure (DSSP, 8-state):
---TT---SEEEEEEEEETTEEEEEEEEEEEEEEEPTTS-EEEEEEE-SPPPGGGGG-TT-----TT---------HHHHHHHHHHHHHHHHHHHTT--HHHHHHHHHHHSPTTHHHHHHHHHHHHHTT--HHHHHHHHHHHH--HHHHHHHHHHHHHHHHTS-HHHHHHHHHHHHHHTS---HHHHHHHHHHHHHTTPPPPP-